Protein AF-X0UJ23-F1 (afdb_monomer)

Organism: NCBI:txid412755

Nearest PDB structures (foldseek):
  6l5m-assembly4_D  TM=4.264E-01  e=3.153E-02  Homo sapiens
  7w0c-assembly1_A  TM=5.035E-01  e=1.030E-01  Drosophila melanogaster
  8hf0-assembly1_D  TM=4.896E-01  e=1.468E-01  Drosophila melanogaster
  4a4d-assembly1_A  TM=3.902E-01  e=6.837E-01  Homo sapiens
  3fe2-assembly2_B  TM=3.784E-01  e=8.203E+00  Homo sapiens

Mean predicted aligned error: 5.1 Å

Sequence (281 aa):
TEKRQTNPAEIAAQKALDEMYKCIRARQNFRMEAGAGAGKTYSLDKALRLIIDEQGTSILRKNQKVACITYTNVAIKEIIERTDGHPAVQASTIHAFCWDLIKGFQPHLRAKVAEIDRWSERLAEAGGVGTRRIDYDLGHRSINDTHMLLHHDDVLTLAVALMEQRKFRQILSARFPILFIDEYQDTNANFANSILQHFIIPRVGPLIGLFGDSWQKIYGDGSGLIEHENLTYIGKKANFRSVKKVVEVLNRIRPDLPQEVKDPDATGYVAVFHSNEWVGQ

pLDDT: mean 93.42, std 8.94, range [39.31, 98.75]

Radius of gyration: 21.86 Å; Cα contacts (8 Å, |Δi|>4): 454; chains: 1; bounding box: 63×41×60 Å

Secondary structure (DSSP, 8-state):
-------HHHHHHHHHHHHHHHHHHTT--EEEE--TTS-HHHHHHHHHHHHHHHHHHHHHHTT--EEEEES-HHHHHHHHHHTTT-TTEEEEEHHHHHHHHHTT-HHHHHHHHTT-GGGHHHHHHTTSSTTPEEE-SSS--EE-SSEEEPPHHHHHHHHHHHHTSHHHHHHHHHH-SEEEEETGGGSBHHHHHHHIIIIITTT-SSEEEEEE-GGG--STTB------TTSEEEE--EESSS-HHHHHHHHHH-TTSPPEES-SS----------TT----

InterPro domains:
  IPR000212 UvrD-like helicase [PTHR11070] (144-253)
  IPR027417 P-loop containing nucleoside triphosphate hydrolase [G3DSA:3.40.50.300] (6-240)
  IPR027417 P-loop containing nucleoside triphosphate hydrolase [SSF52540] (24-259)

Foldseek 3Di:
DDDPPQAPQNVLQVVLLVVVLVCLVVLFAAEEAADPQLPLLVSVLSSLVSCCVPPVVVCVVLLAAAEEEEADPVSLVVSCVSNVNRVRYDYDYPLVVLCVLCQVVFVLLQVVCQVDPVCVVVQVVVVGSPSAREDEDPQDFDDDPHYTYHHSVSSQSSSLVCLVDPVSLVVCLSHHQHYEYAQQQQDQQSNLVSCCVRDQVVVDGHRYYYGHHLVPHDDPRGNRDDDDPSYHYRQSQEHEDDAPQVLVVVCVVPVPRRHGYRDPPDDDHDDDDDDPPPPDD

Solvent-accessible surface area (backbone atoms only — not comparable to full-atom values): 15407 Å² total; per-residue (Å²): 131,83,76,75,79,76,36,57,11,56,54,34,41,48,54,36,48,55,52,50,50,50,28,60,77,68,56,43,29,31,35,38,43,30,53,88,47,33,51,56,70,56,52,52,50,53,53,50,50,52,44,46,75,76,40,28,72,61,34,46,76,65,72,21,30,36,37,37,32,32,89,46,74,65,60,34,50,53,51,36,62,75,49,73,61,44,83,34,56,44,63,33,38,56,61,58,47,37,39,72,69,48,62,84,44,52,75,59,49,53,60,51,50,75,71,38,76,93,40,49,67,64,26,64,77,62,74,45,70,80,88,43,46,69,46,72,80,90,47,50,75,49,78,60,96,58,37,32,36,34,27,57,68,51,41,54,55,49,40,43,62,45,56,74,37,67,69,51,46,50,51,50,25,62,40,28,54,30,39,36,31,45,53,39,12,54,31,50,36,65,51,50,48,47,48,39,65,71,23,40,71,73,72,40,75,41,31,40,40,35,33,27,33,53,90,68,50,82,51,90,61,24,43,29,72,86,87,50,99,58,39,47,79,35,69,32,25,13,18,74,70,54,39,36,47,51,41,57,50,51,28,69,76,37,66,91,63,52,54,29,34,48,45,81,78,47,82,68,77,78,85,87,88,79,69,95,80,70,84,76,134

Structure (mmCIF, N/CA/C/O backbone):
data_AF-X0UJ23-F1
#
_entry.id   AF-X0UJ23-F1
#
loop_
_atom_site.group_PDB
_atom_site.id
_atom_site.type_symbol
_atom_site.label_atom_id
_atom_site.label_alt_id
_atom_site.label_comp_id
_atom_site.label_asym_id
_atom_site.label_entity_id
_atom_site.label_seq_id
_atom_site.pdbx_PDB_ins_code
_atom_site.Cartn_x
_atom_site.Cartn_y
_atom_site.Cartn_z
_atom_site.occupancy
_atom_site.B_iso_or_equiv
_atom_site.auth_seq_id
_atom_site.auth_comp_id
_atom_site.auth_asym_id
_atom_site.auth_atom_id
_atom_site.pdbx_PDB_model_num
ATOM 1 N N . THR A 1 1 ? -37.455 -0.303 19.389 1.00 39.31 1 THR A N 1
ATOM 2 C CA . THR A 1 1 ? -36.179 -0.420 18.657 1.00 39.31 1 THR A CA 1
ATOM 3 C C . THR A 1 1 ? -35.064 -0.196 19.651 1.00 39.31 1 THR A C 1
ATOM 5 O O . THR A 1 1 ? -34.820 0.945 20.022 1.00 39.31 1 THR A O 1
ATOM 8 N N . GLU A 1 2 ? -34.498 -1.269 20.204 1.00 40.84 2 GLU A N 1
ATOM 9 C CA . GLU A 1 2 ? -33.394 -1.171 21.166 1.00 40.84 2 GLU A CA 1
ATOM 10 C C . GLU A 1 2 ? -32.230 -0.421 20.515 1.00 40.84 2 GLU A C 1
ATOM 12 O O . GLU A 1 2 ? -31.699 -0.837 19.483 1.00 40.84 2 GLU A O 1
ATOM 17 N N . LYS A 1 3 ? -31.847 0.721 21.094 1.00 43.16 3 LYS A N 1
ATOM 18 C CA . LYS A 1 3 ? -30.563 1.344 20.782 1.00 43.16 3 LYS A CA 1
ATOM 19 C C . LYS A 1 3 ? -29.498 0.332 21.198 1.00 43.16 3 LYS A C 1
ATOM 21 O O . LYS A 1 3 ? -29.298 0.149 22.395 1.00 43.16 3 LYS A O 1
ATOM 26 N N . ARG A 1 4 ? -28.840 -0.328 20.234 1.00 53.81 4 ARG A N 1
ATOM 27 C CA . ARG A 1 4 ? -27.589 -1.062 20.483 1.00 53.81 4 ARG A CA 1
ATOM 28 C C . ARG A 1 4 ? -26.701 -0.151 21.328 1.00 53.81 4 ARG A C 1
ATOM 30 O O . ARG A 1 4 ? -26.326 0.923 20.861 1.00 53.81 4 ARG A O 1
ATOM 37 N N . GLN A 1 5 ? -26.425 -0.537 22.571 1.00 55.50 5 GLN A N 1
ATOM 38 C CA . GLN A 1 5 ? -25.379 0.106 23.352 1.00 55.50 5 GLN A CA 1
ATOM 39 C C . GLN A 1 5 ? -24.070 -0.150 22.610 1.00 55.50 5 GLN A C 1
ATOM 41 O O . GLN A 1 5 ? -23.602 -1.283 22.529 1.00 55.50 5 GLN A O 1
ATOM 46 N N . THR A 1 6 ? -23.540 0.898 21.988 1.00 74.75 6 THR A N 1
ATOM 47 C CA . THR A 1 6 ? -22.282 0.855 21.251 1.00 74.75 6 THR A CA 1
ATOM 48 C C . THR A 1 6 ? -21.169 0.513 22.236 1.00 74.75 6 THR A C 1
ATOM 50 O O . THR A 1 6 ? -20.940 1.259 23.190 1.00 74.75 6 THR A O 1
ATOM 53 N N . ASN A 1 7 ? -20.504 -0.625 22.046 1.00 90.19 7 ASN A N 1
ATOM 54 C CA . ASN A 1 7 ? -19.432 -1.046 22.952 1.00 90.19 7 ASN A CA 1
ATOM 55 C C . ASN A 1 7 ? -18.156 -0.187 22.764 1.00 90.19 7 ASN A C 1
ATOM 57 O O . ASN A 1 7 ? -18.028 0.504 21.747 1.00 90.19 7 ASN A O 1
ATOM 61 N N . PRO A 1 8 ? -17.196 -0.203 23.713 1.00 94.50 8 PRO A N 1
ATOM 62 C CA . PRO A 1 8 ? -16.006 0.653 23.650 1.00 94.50 8 PRO A CA 1
ATOM 63 C C . PRO A 1 8 ? -15.198 0.500 22.352 1.00 94.50 8 PRO A C 1
ATOM 65 O O . PRO A 1 8 ? -14.808 1.505 21.749 1.00 94.50 8 PRO A O 1
ATOM 68 N N . ALA A 1 9 ? -15.015 -0.733 21.866 1.00 95.31 9 ALA A N 1
ATOM 69 C CA . ALA A 1 9 ? -14.340 -0.989 20.593 1.00 95.31 9 ALA A CA 1
ATOM 70 C C . ALA A 1 9 ? -15.083 -0.382 19.392 1.00 95.31 9 ALA A C 1
ATOM 72 O O . ALA A 1 9 ? -14.446 0.172 18.496 1.00 95.31 9 ALA A O 1
ATOM 73 N N . GLU A 1 10 ? -16.416 -0.441 19.358 1.00 95.25 10 GLU A N 1
ATOM 74 C CA . GLU A 1 10 ? -17.220 0.187 18.302 1.00 95.25 10 GLU A CA 1
ATOM 75 C C . GLU A 1 10 ? -17.084 1.714 18.312 1.00 95.25 10 GLU A C 1
ATOM 77 O O . GLU A 1 10 ? -16.897 2.313 17.252 1.00 95.25 10 GLU A O 1
ATOM 82 N N . ILE A 1 11 ? -17.092 2.346 19.492 1.00 95.75 11 ILE A N 1
ATOM 83 C CA . ILE A 1 11 ? -16.871 3.796 19.628 1.00 95.75 11 ILE A CA 1
ATOM 84 C C . ILE A 1 11 ? -15.473 4.172 19.118 1.00 95.75 11 ILE A C 1
ATOM 86 O O . ILE A 1 11 ? -15.325 5.119 18.342 1.00 95.75 11 ILE A O 1
ATOM 90 N N . ALA A 1 12 ? -14.442 3.430 19.529 1.00 96.38 12 ALA A N 1
ATOM 91 C CA . ALA A 1 12 ? -13.068 3.655 19.087 1.00 96.38 12 ALA A CA 1
ATOM 92 C C . ALA A 1 12 ? -12.908 3.451 17.570 1.00 96.38 12 ALA A C 1
ATOM 94 O O . ALA A 1 12 ? -12.247 4.243 16.895 1.00 96.38 12 ALA A O 1
ATOM 95 N N . ALA A 1 13 ? -13.548 2.421 17.013 1.00 96.31 13 ALA A N 1
ATOM 96 C CA . ALA A 1 13 ? -13.525 2.155 15.582 1.00 96.31 13 ALA A CA 1
ATOM 97 C C . ALA A 1 13 ? -14.245 3.240 14.777 1.00 96.31 13 ALA A C 1
ATOM 99 O O . ALA A 1 13 ? -13.738 3.610 13.719 1.00 96.31 13 ALA A O 1
ATOM 100 N N . GLN A 1 14 ? -15.380 3.753 15.264 1.00 97.12 14 GLN A N 1
ATOM 101 C CA . GLN A 1 14 ? -16.122 4.819 14.592 1.00 97.12 14 GLN A CA 1
ATOM 102 C C . GLN A 1 14 ? -15.308 6.114 14.533 1.00 97.12 14 GLN A C 1
ATOM 104 O O . GLN A 1 14 ? -15.214 6.708 13.465 1.00 97.12 14 GLN A O 1
ATOM 109 N N . LYS A 1 15 ? -14.629 6.496 15.624 1.00 97.56 15 LYS A N 1
ATOM 110 C CA . LYS A 1 15 ? -13.728 7.664 15.633 1.00 97.56 15 LYS A CA 1
ATOM 111 C C . LYS A 1 15 ? -12.647 7.563 14.550 1.00 97.56 15 LYS A C 1
ATOM 113 O O . LYS A 1 15 ? -12.466 8.498 13.776 1.00 97.56 15 LYS A O 1
ATOM 118 N N . ALA A 1 16 ? -11.990 6.405 14.445 1.00 97.88 16 ALA A N 1
ATOM 119 C CA . ALA A 1 16 ? -10.973 6.169 13.419 1.00 97.88 16 ALA A CA 1
ATOM 120 C C . ALA A 1 16 ? -11.551 6.190 11.988 1.00 97.88 16 ALA A C 1
ATOM 122 O O . ALA A 1 16 ? -10.888 6.655 11.062 1.00 97.88 16 ALA A O 1
ATOM 123 N N . LEU A 1 17 ? -12.782 5.699 11.787 1.00 98.25 17 LEU A N 1
ATOM 124 C CA . LEU A 1 17 ? -13.466 5.792 10.491 1.00 98.25 17 LEU A CA 1
ATOM 125 C C . LEU A 1 17 ? -13.803 7.239 10.130 1.00 98.25 17 LEU A C 1
ATOM 127 O O . LEU A 1 17 ? -13.574 7.641 8.994 1.00 98.25 17 LEU A O 1
ATOM 131 N N . ASP A 1 18 ? -14.301 8.026 11.081 1.00 98.50 18 ASP A N 1
ATOM 132 C CA . ASP A 1 18 ? -14.652 9.427 10.849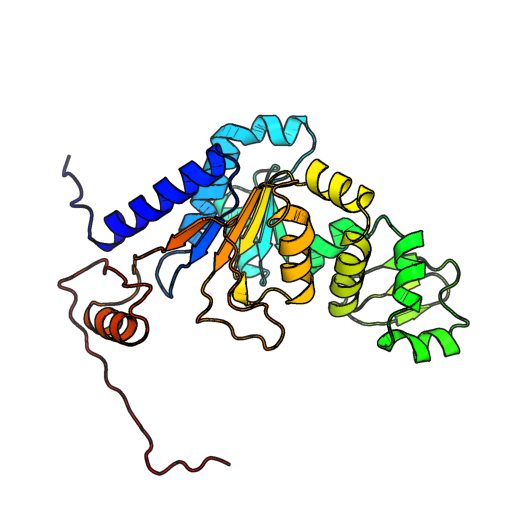 1.00 98.50 18 ASP A CA 1
ATOM 133 C C . ASP A 1 18 ? -13.418 10.257 10.466 1.00 98.50 18 ASP A C 1
ATOM 135 O O . ASP A 1 18 ? -13.484 11.084 9.555 1.00 98.50 18 ASP A O 1
ATOM 139 N N . GLU A 1 19 ? -12.277 10.020 11.119 1.00 98.56 19 GLU A N 1
ATOM 140 C CA . GLU A 1 19 ? -10.987 10.618 10.749 1.00 98.56 19 GLU A CA 1
ATOM 141 C C . GLU A 1 19 ? -10.554 10.207 9.338 1.00 98.56 19 GLU A C 1
ATOM 143 O O . GLU A 1 19 ? -10.229 11.062 8.514 1.00 98.56 19 GLU A O 1
ATOM 148 N N . MET A 1 20 ? -10.641 8.916 9.013 1.00 98.69 20 MET A N 1
ATOM 149 C CA . MET A 1 20 ? -10.303 8.403 7.684 1.00 98.69 20 MET A CA 1
ATOM 150 C C . MET A 1 20 ? -11.187 9.015 6.592 1.00 98.69 20 MET A C 1
ATOM 152 O O . MET A 1 20 ? -10.686 9.434 5.549 1.00 98.69 20 MET A O 1
ATOM 156 N N . TYR A 1 21 ? -12.496 9.123 6.823 1.00 98.75 21 TYR A N 1
ATOM 157 C CA . TYR A 1 21 ? -13.422 9.745 5.878 1.00 98.75 21 TYR A CA 1
ATOM 158 C C . TYR A 1 21 ? -13.114 11.228 5.662 1.00 98.75 21 TYR A C 1
ATOM 160 O O . TYR A 1 21 ? -13.189 11.706 4.528 1.00 98.75 21 TYR A O 1
ATOM 168 N N . LYS A 1 22 ? -12.732 11.956 6.721 1.00 98.62 22 LYS A N 1
ATOM 169 C CA . LYS A 1 22 ? -12.264 13.345 6.598 1.00 98.62 22 LYS A CA 1
ATOM 170 C C . LYS A 1 22 ? -11.028 13.422 5.707 1.00 98.62 22 LYS A C 1
ATOM 172 O O . LYS A 1 22 ? -11.033 14.218 4.772 1.00 98.62 22 LYS A O 1
ATOM 177 N N . CYS A 1 23 ? -10.027 12.568 5.930 1.00 98.56 23 CYS A N 1
ATOM 178 C CA . CYS A 1 23 ? -8.826 12.525 5.094 1.00 98.56 23 CYS A CA 1
ATOM 179 C C . CYS A 1 23 ? -9.159 12.225 3.625 1.00 98.56 23 CYS A C 1
ATOM 181 O O . CYS A 1 23 ? -8.694 12.938 2.737 1.00 98.56 23 CYS A O 1
ATOM 183 N N . ILE A 1 24 ? -10.018 11.233 3.355 1.00 98.56 24 ILE A N 1
ATOM 184 C CA . ILE A 1 24 ? -10.421 10.866 1.988 1.00 98.56 24 ILE A CA 1
ATOM 185 C C . ILE A 1 24 ? -11.101 12.041 1.276 1.00 98.56 24 ILE A C 1
ATOM 187 O O . ILE A 1 24 ? -10.696 12.408 0.170 1.00 98.56 24 ILE A O 1
ATOM 191 N N . ARG A 1 25 ? -12.100 12.667 1.909 1.00 98.38 25 ARG A N 1
ATOM 192 C CA . ARG A 1 25 ? -12.842 13.797 1.323 1.00 98.38 25 ARG A CA 1
ATOM 193 C C . ARG A 1 25 ? -11.971 15.043 1.152 1.00 98.38 25 ARG A C 1
ATOM 195 O O . ARG A 1 25 ? -12.113 15.750 0.160 1.00 98.38 25 ARG A O 1
ATOM 202 N N . ALA A 1 26 ? -11.037 15.280 2.073 1.00 97.81 26 ALA A N 1
ATOM 203 C CA . ALA A 1 26 ? -10.070 16.375 1.998 1.00 97.81 26 ALA A CA 1
ATOM 204 C C . ALA A 1 26 ? -8.860 16.075 1.091 1.00 97.81 26 ALA A C 1
ATOM 206 O O . ALA A 1 26 ? -7.996 16.935 0.930 1.00 97.81 26 ALA A O 1
ATOM 207 N N . ARG A 1 27 ? -8.776 14.869 0.506 1.00 97.50 27 ARG A N 1
ATOM 208 C CA . ARG A 1 27 ? -7.617 14.374 -0.260 1.00 97.50 27 ARG A CA 1
ATOM 209 C C . ARG A 1 27 ? -6.286 14.471 0.503 1.00 97.50 27 ARG A C 1
ATOM 211 O O . ARG A 1 27 ? -5.247 14.759 -0.086 1.00 97.50 27 ARG A O 1
ATOM 218 N N . GLN A 1 28 ? -6.315 14.216 1.806 1.00 98.19 28 GLN A N 1
ATOM 219 C CA . GLN A 1 28 ? -5.130 14.183 2.661 1.00 98.19 28 GLN A CA 1
ATOM 220 C C . GLN A 1 28 ? -4.609 12.756 2.797 1.00 98.19 28 GLN A C 1
ATOM 222 O O . GLN A 1 28 ? -5.369 11.846 3.126 1.00 98.19 28 GLN A O 1
ATOM 227 N N . ASN A 1 29 ? -3.309 12.571 2.564 1.00 98.69 29 ASN A N 1
ATOM 228 C CA . ASN A 1 29 ? -2.660 11.278 2.755 1.00 98.69 29 ASN A CA 1
ATOM 229 C C . ASN A 1 29 ? -2.733 10.866 4.225 1.00 98.69 29 ASN A C 1
ATOM 231 O O . ASN A 1 29 ? -2.549 11.702 5.111 1.00 98.69 29 ASN A O 1
ATOM 235 N N . PHE A 1 30 ? -2.958 9.583 4.488 1.00 98.75 30 PHE A N 1
ATOM 236 C CA . PHE A 1 30 ? -3.094 9.081 5.852 1.00 98.75 30 PHE A CA 1
ATOM 237 C C . PHE A 1 30 ? -2.427 7.721 6.051 1.00 98.75 30 PHE A C 1
ATOM 239 O O . PHE A 1 30 ? -2.295 6.926 5.120 1.00 98.75 30 PHE A O 1
ATOM 246 N N . ARG A 1 31 ? -2.047 7.448 7.300 1.00 98.31 31 ARG A N 1
ATOM 247 C CA . ARG A 1 31 ? -1.639 6.134 7.791 1.00 98.31 31 ARG A CA 1
ATOM 248 C C . ARG A 1 31 ? -2.589 5.695 8.892 1.00 98.31 31 ARG A C 1
ATOM 250 O O . ARG A 1 31 ? -2.605 6.286 9.969 1.00 98.31 31 ARG A O 1
ATOM 257 N N . MET A 1 32 ? -3.348 4.640 8.630 1.00 98.25 32 MET A N 1
ATOM 258 C CA . MET A 1 32 ? -4.150 3.957 9.629 1.00 98.25 32 MET A CA 1
ATOM 259 C C . MET A 1 32 ? -3.327 2.862 10.305 1.00 98.25 32 MET A C 1
ATOM 261 O O . MET A 1 32 ? -3.090 1.800 9.728 1.00 98.25 32 MET A O 1
ATOM 265 N N . GLU A 1 33 ? -2.943 3.126 11.548 1.00 97.06 33 GLU A N 1
ATOM 266 C CA . GLU A 1 33 ? -2.259 2.175 12.416 1.00 97.06 33 GLU A CA 1
ATOM 267 C C . GLU A 1 33 ? -3.299 1.345 13.169 1.00 97.06 33 GLU A C 1
ATOM 269 O O . GLU A 1 33 ? -4.083 1.876 13.961 1.00 97.06 33 GLU A O 1
ATOM 274 N N . ALA A 1 34 ? -3.343 0.044 12.907 1.00 94.81 34 ALA A N 1
ATOM 275 C CA . ALA A 1 34 ? -4.379 -0.838 13.421 1.00 94.81 34 ALA A CA 1
ATOM 276 C C . ALA A 1 34 ? -3.772 -2.144 13.933 1.00 94.81 34 ALA A C 1
ATOM 278 O O . ALA A 1 34 ? -3.464 -3.040 13.150 1.00 94.81 34 ALA A O 1
ATOM 279 N N . GLY A 1 35 ? -3.670 -2.264 15.260 1.00 92.12 35 GLY A N 1
ATOM 280 C CA . GLY A 1 35 ? -3.165 -3.471 15.912 1.00 92.12 35 GLY A CA 1
ATOM 281 C C . GLY A 1 35 ? -3.970 -4.737 15.595 1.00 92.12 35 GLY A C 1
ATOM 282 O O . GLY A 1 35 ? -5.081 -4.696 15.050 1.00 92.12 35 GLY A O 1
ATOM 283 N N . ALA A 1 36 ? -3.431 -5.895 15.977 1.00 88.31 36 ALA A N 1
ATOM 284 C CA . ALA A 1 36 ? -4.089 -7.184 15.772 1.00 88.31 36 ALA A CA 1
ATOM 285 C C . ALA A 1 36 ? -5.531 -7.183 16.315 1.00 88.31 36 ALA A C 1
ATOM 287 O O . ALA A 1 36 ? -5.803 -6.729 17.425 1.00 88.31 36 ALA A O 1
ATOM 288 N N . GLY A 1 37 ? -6.474 -7.692 15.515 1.00 88.75 37 GLY A N 1
ATOM 289 C CA . GLY A 1 37 ? -7.890 -7.757 15.898 1.00 88.75 37 GLY A CA 1
ATOM 290 C C . GLY A 1 37 ? -8.654 -6.427 15.834 1.00 88.75 37 GLY A C 1
ATOM 291 O O . GLY A 1 37 ? -9.846 -6.415 16.141 1.00 88.75 37 GLY A O 1
ATOM 292 N N . ALA A 1 38 ? -8.032 -5.328 15.389 1.00 92.75 38 ALA A N 1
ATOM 293 C CA . ALA A 1 38 ? -8.695 -4.026 15.299 1.00 92.75 38 ALA A CA 1
ATOM 294 C C . ALA A 1 38 ? -9.704 -3.906 14.148 1.00 92.75 38 ALA A C 1
ATOM 296 O O . ALA A 1 38 ? -10.544 -3.011 14.158 1.00 92.75 38 ALA A O 1
ATOM 297 N N . GLY A 1 39 ? -9.652 -4.797 13.153 1.00 92.12 39 GLY A N 1
ATOM 298 C CA . GLY A 1 39 ? -10.529 -4.742 11.978 1.00 92.12 39 GLY A CA 1
ATOM 299 C C . GLY A 1 39 ? -10.020 -3.791 10.890 1.00 92.12 39 GLY A C 1
ATOM 300 O O . GLY A 1 39 ? -10.783 -2.980 10.371 1.00 92.12 39 GLY A O 1
ATOM 301 N N . LYS A 1 40 ? -8.731 -3.886 10.541 1.00 93.00 40 LYS A N 1
ATOM 302 C CA . LYS A 1 40 ? -8.100 -3.132 9.441 1.00 93.00 40 LYS A CA 1
ATOM 303 C C . LYS A 1 40 ? -8.806 -3.353 8.098 1.00 93.00 40 LYS A C 1
ATOM 305 O O . LYS A 1 40 ? -9.228 -2.386 7.473 1.00 93.00 40 LYS A O 1
ATOM 310 N N . THR A 1 41 ? -9.051 -4.610 7.723 1.00 89.94 41 THR A N 1
ATOM 311 C CA . THR A 1 41 ? -9.773 -4.977 6.490 1.00 89.94 41 THR A CA 1
ATOM 312 C C . THR A 1 41 ? -11.178 -4.371 6.438 1.00 89.94 41 THR A C 1
ATOM 314 O O . THR A 1 41 ? -11.653 -3.986 5.376 1.00 89.94 41 THR A O 1
ATOM 317 N N . TYR A 1 42 ? -11.844 -4.231 7.591 1.00 93.62 42 TYR A N 1
ATOM 318 C CA . TYR A 1 42 ? -13.136 -3.546 7.674 1.00 93.62 42 TYR A CA 1
ATOM 319 C C . TYR A 1 42 ? -13.005 -2.041 7.407 1.00 93.62 42 TYR A C 1
ATOM 321 O O . TYR A 1 42 ? -13.825 -1.483 6.687 1.00 93.62 42 TYR A O 1
ATOM 329 N N . SER A 1 43 ? -11.968 -1.374 7.927 1.00 96.75 43 SER A N 1
ATOM 330 C CA . SER A 1 43 ? -11.710 0.030 7.576 1.00 96.75 43 SER A CA 1
ATOM 331 C C . SER A 1 43 ? -11.440 0.217 6.083 1.00 96.75 43 SER A C 1
ATOM 333 O O . SER A 1 43 ? -11.974 1.148 5.490 1.00 96.75 43 SER A O 1
ATOM 335 N N . LEU A 1 44 ? -10.637 -0.663 5.478 1.00 96.94 44 LEU A N 1
ATOM 336 C CA . LEU A 1 44 ? -10.323 -0.602 4.051 1.00 96.94 44 LEU A CA 1
ATOM 337 C C . LEU A 1 44 ? -11.582 -0.779 3.186 1.00 96.94 44 LEU A C 1
ATOM 339 O O . LEU A 1 44 ? -11.813 0.019 2.281 1.00 96.94 44 LEU A O 1
ATOM 343 N N . ASP A 1 45 ? -12.441 -1.750 3.515 1.00 95.94 45 ASP A N 1
ATOM 344 C CA . ASP A 1 45 ? -13.765 -1.913 2.891 1.00 95.94 45 ASP A CA 1
ATOM 345 C C . ASP A 1 45 ? -14.597 -0.628 2.988 1.00 95.94 45 ASP A C 1
ATOM 347 O O . ASP A 1 45 ? -15.101 -0.127 1.984 1.00 95.94 45 ASP A O 1
ATOM 351 N N . LYS A 1 46 ? -14.682 -0.033 4.182 1.00 98.00 46 LYS A N 1
ATOM 352 C CA . LYS A 1 46 ? -15.415 1.220 4.385 1.00 98.00 46 LYS A CA 1
ATOM 353 C C . LYS A 1 46 ? -14.849 2.388 3.584 1.00 98.00 46 LYS A C 1
ATOM 355 O O . LYS A 1 46 ? -15.627 3.175 3.050 1.00 98.00 46 LYS A O 1
ATOM 360 N N . ALA A 1 47 ? -13.528 2.489 3.458 1.00 98.44 47 ALA A N 1
ATOM 361 C CA . ALA A 1 47 ? -12.888 3.487 2.608 1.00 98.44 47 ALA A CA 1
ATOM 362 C C . ALA A 1 47 ? -13.251 3.292 1.128 1.00 98.44 47 ALA A C 1
ATOM 364 O O . ALA A 1 47 ? -13.613 4.253 0.451 1.00 98.44 47 ALA A O 1
ATOM 365 N N . LEU A 1 48 ? -13.187 2.053 0.632 1.00 98.19 48 LEU A N 1
ATOM 366 C CA . LEU A 1 48 ? -13.517 1.727 -0.756 1.00 98.19 48 LEU A CA 1
ATOM 367 C C . LEU A 1 48 ? -14.992 1.989 -1.063 1.00 98.19 48 LEU A C 1
ATOM 369 O O . LEU A 1 48 ? -15.286 2.626 -2.070 1.00 98.19 48 LEU A O 1
ATOM 373 N N . ARG A 1 49 ? -15.910 1.575 -0.181 1.00 97.88 49 ARG A N 1
ATOM 374 C CA . ARG A 1 49 ? -17.350 1.838 -0.332 1.00 97.88 49 ARG A CA 1
ATOM 375 C C . ARG A 1 49 ? -17.657 3.330 -0.362 1.00 97.88 49 ARG A C 1
ATOM 377 O O . ARG A 1 49 ? -18.336 3.775 -1.277 1.00 97.88 49 ARG A O 1
ATOM 384 N N . LEU A 1 50 ? -17.064 4.113 0.544 1.00 98.38 50 LEU A N 1
ATOM 385 C CA . LEU A 1 50 ? -17.192 5.572 0.516 1.00 98.38 50 LEU A CA 1
ATOM 386 C C . LEU A 1 50 ? -16.770 6.150 -0.845 1.00 98.38 50 LEU A C 1
ATOM 388 O O . LEU A 1 50 ? -17.468 6.988 -1.409 1.00 98.38 50 LEU A O 1
ATOM 392 N N . ILE A 1 51 ? -15.633 5.703 -1.387 1.00 98.12 51 ILE A N 1
ATOM 393 C CA . ILE A 1 51 ? -15.134 6.190 -2.678 1.00 98.12 51 ILE A CA 1
ATOM 394 C C . ILE A 1 51 ? -16.041 5.755 -3.831 1.00 98.12 51 ILE A C 1
ATOM 396 O O . ILE A 1 51 ? -16.281 6.549 -4.739 1.00 98.12 51 ILE A O 1
ATOM 400 N N . ILE A 1 52 ? -16.530 4.515 -3.822 1.00 97.69 52 ILE A N 1
ATOM 401 C CA . ILE A 1 52 ? -17.467 4.013 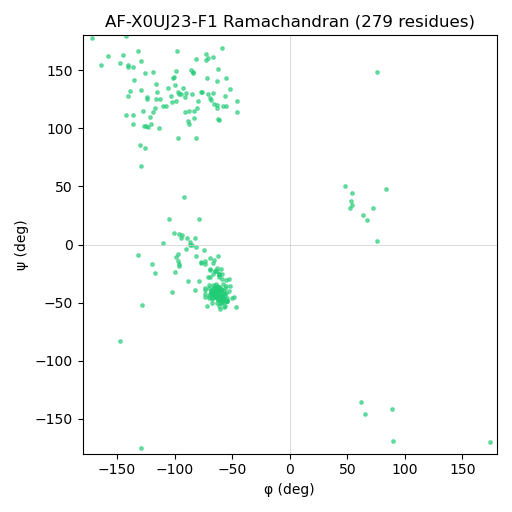-4.832 1.00 97.69 52 ILE A CA 1
ATOM 402 C C . ILE A 1 52 ? -18.733 4.874 -4.833 1.00 97.69 52 ILE A C 1
ATOM 404 O O . ILE A 1 52 ? -19.103 5.396 -5.886 1.00 97.69 52 ILE A O 1
ATOM 408 N N . ASP A 1 53 ? -19.321 5.090 -3.658 1.00 97.69 53 ASP A N 1
ATOM 409 C CA . ASP A 1 53 ? -20.579 5.816 -3.496 1.00 97.69 53 ASP A CA 1
ATOM 410 C C . ASP A 1 53 ? -20.439 7.299 -3.879 1.00 97.69 53 ASP A C 1
ATOM 412 O O . ASP A 1 53 ? -21.278 7.847 -4.593 1.00 97.69 53 ASP A O 1
ATOM 416 N N . GLU A 1 54 ? -19.359 7.961 -3.450 1.00 97.88 54 GLU A N 1
ATOM 417 C CA . GLU A 1 54 ? -19.185 9.406 -3.655 1.00 97.88 54 GLU A CA 1
ATOM 418 C C . GLU A 1 54 ? -18.500 9.764 -4.986 1.00 97.88 54 GLU A C 1
ATOM 420 O O . GLU A 1 54 ? -18.743 10.834 -5.548 1.00 97.88 54 GLU A O 1
ATOM 425 N N . GLN A 1 55 ? -17.604 8.912 -5.494 1.00 96.62 55 GLN A N 1
ATOM 426 C CA . GLN A 1 55 ? -16.689 9.248 -6.595 1.00 96.62 55 GLN A CA 1
ATOM 427 C C . GLN A 1 55 ? -16.651 8.198 -7.718 1.00 96.62 55 GLN A C 1
ATOM 429 O O . GLN A 1 55 ? -16.090 8.484 -8.781 1.00 96.62 55 GLN A O 1
ATOM 434 N N . GLY A 1 56 ? -17.268 7.023 -7.547 1.00 96.19 56 GLY A N 1
ATOM 435 C CA . GLY A 1 56 ? -17.157 5.885 -8.467 1.00 96.19 56 GLY A CA 1
ATOM 436 C C . GLY A 1 56 ? -17.517 6.226 -9.914 1.00 96.19 56 GLY A C 1
ATOM 437 O O . GLY A 1 56 ? -16.727 5.982 -10.826 1.00 96.19 56 GLY A O 1
ATOM 438 N N . THR A 1 57 ? -18.654 6.893 -10.136 1.00 97.06 57 THR A N 1
ATOM 439 C CA . THR A 1 57 ? -19.087 7.322 -11.481 1.00 97.06 57 THR A CA 1
ATOM 440 C C . THR A 1 57 ? -18.081 8.270 -12.147 1.00 97.06 57 THR A C 1
ATOM 442 O O . THR A 1 57 ? -17.817 8.165 -13.345 1.00 97.06 57 THR A O 1
ATOM 445 N N . SER A 1 58 ? -17.500 9.200 -11.383 1.00 97.44 58 SER A N 1
ATOM 446 C CA . SER A 1 58 ? -16.511 10.166 -11.886 1.00 97.44 58 SER A CA 1
ATOM 447 C C . SER A 1 58 ? -15.195 9.480 -12.258 1.00 97.44 58 SER A C 1
ATOM 449 O O . SER A 1 58 ? -14.636 9.752 -13.322 1.00 97.44 58 SER A O 1
ATOM 451 N N . ILE A 1 59 ? -14.744 8.547 -11.414 1.00 97.69 59 ILE A N 1
ATOM 452 C CA . ILE A 1 59 ? -13.548 7.726 -11.636 1.00 97.69 59 ILE A CA 1
ATOM 453 C C . ILE A 1 59 ? -13.690 6.932 -12.941 1.00 97.69 59 ILE A C 1
ATOM 455 O O . ILE A 1 59 ? -12.818 7.010 -13.807 1.00 97.69 59 ILE A O 1
ATOM 459 N N . LEU A 1 60 ? -14.826 6.258 -13.140 1.00 97.50 60 LEU A N 1
ATOM 460 C CA . LEU A 1 60 ? -15.081 5.471 -14.350 1.00 97.50 60 LEU A CA 1
ATOM 461 C C . LEU A 1 60 ? -15.137 6.330 -15.616 1.00 97.50 60 LEU A C 1
ATOM 463 O O . LEU A 1 60 ? -14.501 5.991 -16.609 1.00 97.50 60 LEU A O 1
ATOM 467 N N . ARG A 1 61 ? -15.832 7.476 -15.583 1.00 97.62 61 ARG A N 1
ATOM 468 C CA . ARG A 1 61 ? -15.916 8.395 -16.736 1.00 97.62 61 ARG A CA 1
ATOM 469 C C . ARG A 1 61 ? -14.552 8.910 -17.195 1.00 97.62 61 ARG A C 1
ATOM 471 O O . ARG A 1 61 ? -14.379 9.211 -18.371 1.00 97.62 61 ARG A O 1
ATOM 478 N N . LYS A 1 62 ? -13.591 9.020 -16.277 1.00 97.62 62 LYS A N 1
ATOM 479 C CA . LYS A 1 62 ? -12.217 9.450 -16.565 1.00 97.62 62 LYS A CA 1
ATOM 480 C C . LYS A 1 62 ? -11.284 8.287 -16.920 1.00 97.62 62 LYS A C 1
ATOM 482 O O . LYS A 1 62 ? -10.088 8.517 -17.070 1.00 97.62 62 LYS A O 1
ATOM 487 N N . ASN A 1 63 ? -11.802 7.060 -17.048 1.00 97.19 63 ASN A N 1
ATOM 488 C CA . ASN A 1 63 ? -11.017 5.831 -17.213 1.00 97.19 63 ASN A CA 1
ATOM 489 C C . ASN A 1 63 ? -9.960 5.638 -16.106 1.00 97.19 63 ASN A C 1
ATOM 491 O O . ASN A 1 63 ? -8.867 5.124 -16.348 1.00 97.19 63 ASN A O 1
ATOM 495 N N . GLN A 1 64 ? -10.281 6.078 -14.888 1.00 98.19 64 GLN A N 1
ATOM 496 C CA . GLN A 1 64 ? -9.424 5.974 -13.710 1.00 98.19 64 GLN A CA 1
ATOM 497 C C . GLN A 1 64 ? -9.814 4.771 -12.855 1.00 98.19 64 GLN A C 1
ATOM 499 O O . GLN A 1 64 ? -10.901 4.211 -13.012 1.00 98.19 64 GLN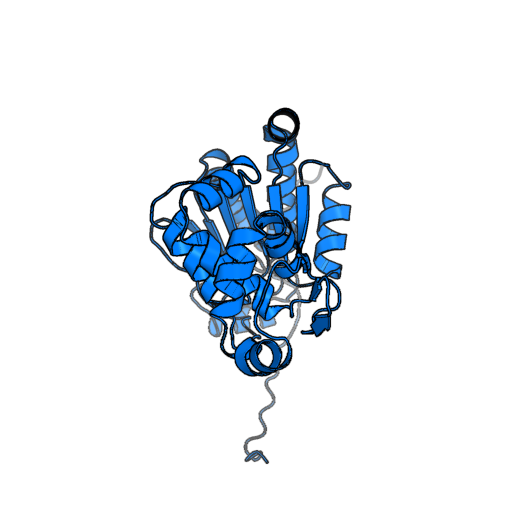 A O 1
ATOM 504 N N . LYS A 1 65 ? -8.942 4.397 -11.915 1.00 98.25 65 LYS A N 1
ATOM 505 C CA . LYS A 1 65 ? -9.227 3.374 -10.901 1.00 98.25 65 LYS A CA 1
ATOM 506 C C . LYS A 1 65 ? -8.656 3.746 -9.534 1.00 98.25 65 LYS A C 1
ATOM 508 O O . LYS A 1 65 ? -7.646 4.433 -9.441 1.00 98.25 65 LYS A O 1
ATOM 513 N N . VAL A 1 66 ? -9.271 3.257 -8.467 1.00 98.38 66 VAL A N 1
ATOM 514 C CA . VAL A 1 66 ? -8.675 3.181 -7.131 1.00 98.38 66 VAL A CA 1
ATOM 515 C C . VAL A 1 66 ? -7.789 1.947 -7.104 1.00 98.38 66 VAL A C 1
ATOM 517 O O . VAL A 1 66 ? -8.286 0.835 -7.287 1.00 98.38 66 VAL A O 1
ATOM 520 N N . ALA A 1 67 ? -6.489 2.123 -6.899 1.00 98.38 67 ALA A N 1
ATOM 521 C CA . ALA A 1 67 ? -5.591 0.993 -6.713 1.00 98.38 67 ALA A CA 1
ATOM 522 C C . ALA A 1 67 ? -5.595 0.567 -5.244 1.00 98.38 67 ALA A C 1
ATOM 524 O O . ALA A 1 67 ? -5.400 1.398 -4.362 1.00 98.38 67 ALA A O 1
ATOM 525 N N . CYS A 1 68 ? -5.799 -0.723 -4.996 1.00 97.94 68 CYS A N 1
ATOM 526 C CA . CYS A 1 68 ? -5.710 -1.338 -3.681 1.00 97.94 68 CYS A CA 1
ATOM 527 C C . CYS A 1 68 ? -4.637 -2.432 -3.720 1.00 97.94 68 CYS A C 1
ATOM 529 O O . CYS A 1 68 ? -4.836 -3.501 -4.300 1.00 97.94 68 CYS A O 1
ATOM 531 N N . ILE A 1 69 ? -3.474 -2.138 -3.148 1.00 97.31 69 ILE A N 1
ATOM 532 C CA . ILE A 1 69 ? -2.312 -3.023 -3.130 1.00 97.31 69 ILE A CA 1
ATOM 533 C C . ILE A 1 69 ? -2.341 -3.869 -1.859 1.00 97.31 69 ILE A C 1
ATOM 535 O O . ILE A 1 69 ? -2.559 -3.341 -0.774 1.00 97.31 69 ILE A O 1
ATOM 539 N N . THR A 1 70 ? -2.092 -5.169 -1.993 1.00 94.44 70 THR A N 1
ATOM 540 C CA . THR A 1 70 ? -1.962 -6.114 -0.871 1.00 94.44 70 THR A CA 1
ATOM 541 C C . THR A 1 70 ? -0.853 -7.146 -1.149 1.00 94.44 70 THR A C 1
ATOM 543 O O . THR A 1 70 ? -0.212 -7.105 -2.201 1.00 94.44 70 THR A O 1
ATOM 546 N N . TYR A 1 71 ? -0.601 -8.074 -0.223 1.00 87.81 71 TYR A N 1
ATOM 547 C CA . TYR A 1 71 ? 0.462 -9.088 -0.324 1.00 87.81 71 TYR A CA 1
ATOM 548 C C . TYR A 1 71 ? -0.031 -10.453 -0.781 1.00 87.81 71 TYR A C 1
ATOM 550 O O . TYR A 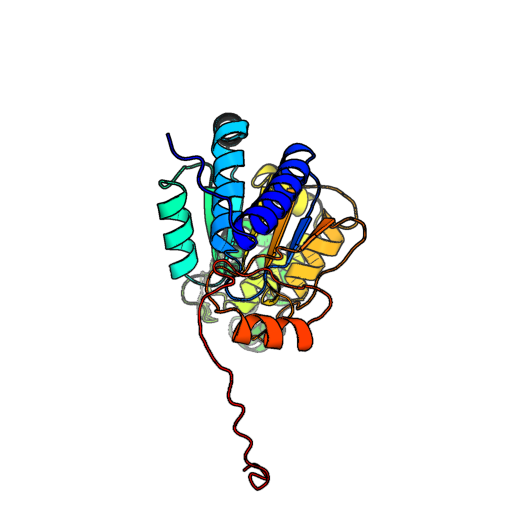1 71 ? 0.748 -11.235 -1.323 1.00 87.81 71 TYR A O 1
ATOM 558 N N . THR A 1 72 ? -1.313 -10.762 -0.584 1.00 90.50 72 THR A N 1
ATOM 559 C CA . THR A 1 72 ? -1.826 -12.118 -0.798 1.00 90.50 72 THR A CA 1
ATOM 560 C C . THR A 1 72 ? -3.003 -12.141 -1.758 1.00 90.50 72 THR A C 1
ATOM 562 O O . THR A 1 72 ? -3.844 -11.243 -1.780 1.00 90.50 72 THR A O 1
ATOM 565 N N . ASN A 1 73 ? -3.114 -13.231 -2.517 1.00 93.00 73 ASN A N 1
ATOM 566 C CA . ASN A 1 73 ? -4.272 -13.469 -3.376 1.00 93.00 73 ASN A CA 1
ATOM 567 C C . ASN A 1 73 ? -5.574 -13.648 -2.579 1.00 93.00 73 ASN A C 1
ATOM 569 O O . ASN A 1 73 ? -6.650 -13.416 -3.122 1.00 93.00 73 ASN A O 1
ATOM 573 N N . VAL A 1 74 ? -5.489 -14.039 -1.303 1.00 94.81 74 VAL A N 1
ATOM 574 C CA . VAL A 1 74 ? -6.653 -14.136 -0.409 1.00 94.81 74 VAL A CA 1
ATOM 575 C C . VAL A 1 74 ? -7.210 -12.743 -0.125 1.00 94.81 74 VAL A C 1
ATOM 577 O O . VAL A 1 74 ? -8.385 -12.505 -0.379 1.00 94.81 74 VAL A O 1
ATOM 580 N N . ALA A 1 75 ? -6.359 -11.796 0.276 1.00 92.56 75 ALA A N 1
ATOM 581 C CA . ALA A 1 75 ? -6.781 -10.418 0.515 1.00 92.56 75 ALA A CA 1
ATOM 582 C C . ALA A 1 75 ? -7.342 -9.747 -0.753 1.00 92.56 75 ALA A C 1
ATOM 584 O O . ALA A 1 75 ? -8.329 -9.018 -0.675 1.00 92.56 75 ALA A O 1
ATOM 585 N N . ILE A 1 76 ? -6.781 -10.039 -1.936 1.00 95.62 76 ILE A N 1
ATOM 586 C CA . ILE A 1 76 ? -7.338 -9.565 -3.218 1.00 95.62 76 ILE A CA 1
ATOM 587 C C . ILE A 1 76 ? -8.777 -10.057 -3.398 1.00 95.62 76 ILE A C 1
ATOM 589 O O . ILE A 1 76 ? -9.657 -9.254 -3.705 1.00 95.62 76 ILE A O 1
ATOM 593 N N . LYS A 1 77 ? -9.022 -11.361 -3.204 1.00 95.81 77 LYS A N 1
ATOM 594 C CA . LYS A 1 77 ? -10.364 -11.950 -3.328 1.00 95.81 77 LYS A CA 1
ATOM 595 C C . LYS A 1 77 ? -11.336 -11.323 -2.336 1.00 95.81 77 LYS A C 1
ATOM 597 O O . LYS A 1 77 ? -12.408 -10.899 -2.749 1.00 95.81 77 LYS A O 1
ATOM 602 N N . GLU A 1 78 ? -10.926 -11.165 -1.079 1.00 94.44 78 GLU A N 1
ATOM 603 C CA . GLU A 1 78 ? -11.751 -10.512 -0.061 1.00 94.44 78 GLU A CA 1
ATOM 604 C C . GLU A 1 78 ? -12.123 -9.073 -0.446 1.00 94.44 78 GLU A C 1
ATOM 606 O O . GLU A 1 78 ? -13.268 -8.669 -0.261 1.00 94.44 78 GLU A O 1
ATOM 611 N N . ILE A 1 79 ? -11.187 -8.289 -0.994 1.00 95.00 79 ILE A N 1
ATOM 612 C CA . ILE A 1 79 ? -11.467 -6.917 -1.447 1.00 95.00 79 ILE A CA 1
ATOM 613 C C . ILE A 1 79 ? -12.459 -6.920 -2.615 1.00 95.00 79 ILE A C 1
ATOM 615 O O . ILE A 1 79 ? -13.392 -6.116 -2.625 1.00 95.00 79 ILE A O 1
ATOM 619 N N . ILE A 1 80 ? -12.279 -7.811 -3.593 1.00 95.44 80 ILE A N 1
ATOM 620 C CA . ILE A 1 80 ? -13.174 -7.924 -4.754 1.00 95.44 80 ILE A CA 1
ATOM 621 C C . ILE A 1 80 ? -14.585 -8.309 -4.306 1.00 95.44 80 ILE A C 1
ATOM 623 O O . ILE A 1 80 ? -15.541 -7.647 -4.699 1.00 95.44 80 ILE A O 1
ATOM 627 N N . GLU A 1 81 ? -14.717 -9.320 -3.448 1.00 95.31 81 GLU A N 1
ATOM 628 C CA . GLU A 1 81 ? -16.005 -9.754 -2.896 1.00 95.31 81 GLU A CA 1
ATOM 629 C C . GLU A 1 81 ? -16.688 -8.622 -2.122 1.00 95.31 81 GLU A C 1
ATOM 631 O O . GLU A 1 81 ? -17.853 -8.317 -2.354 1.00 95.31 81 GLU A O 1
ATOM 636 N N . ARG A 1 82 ? -15.952 -7.929 -1.248 1.00 92.62 82 ARG A N 1
ATOM 637 C CA . ARG A 1 82 ? -16.494 -6.828 -0.437 1.00 92.62 82 ARG A CA 1
ATOM 638 C C . ARG A 1 82 ? -16.857 -5.587 -1.238 1.00 92.62 82 ARG A C 1
ATOM 640 O O . ARG A 1 82 ? -17.635 -4.778 -0.749 1.00 92.62 82 ARG A O 1
ATOM 647 N N . THR A 1 83 ? -16.298 -5.412 -2.428 1.00 94.56 83 THR A N 1
ATOM 648 C CA . THR A 1 83 ? -16.628 -4.296 -3.324 1.00 94.56 83 THR A CA 1
ATOM 649 C C . THR A 1 83 ? -17.589 -4.708 -4.431 1.00 94.56 83 THR A C 1
ATOM 651 O O . THR A 1 83 ? -17.784 -3.935 -5.366 1.00 94.56 83 THR A O 1
ATOM 654 N N . ASP A 1 84 ? -18.169 -5.910 -4.353 1.00 94.38 84 ASP A N 1
ATOM 655 C CA . ASP A 1 84 ? -19.065 -6.469 -5.369 1.00 94.38 84 ASP A CA 1
ATOM 656 C C . ASP A 1 84 ? -18.441 -6.435 -6.784 1.00 94.38 84 ASP A C 1
ATOM 658 O O . ASP A 1 84 ? -19.121 -6.252 -7.793 1.00 94.38 84 ASP A O 1
ATOM 662 N N . GLY A 1 85 ? -17.109 -6.553 -6.865 1.00 94.75 85 GLY A N 1
ATOM 663 C CA . GLY A 1 85 ? -16.351 -6.472 -8.115 1.00 94.75 85 GLY A CA 1
ATOM 664 C C . GLY A 1 85 ? -16.434 -5.118 -8.827 1.00 94.75 85 GLY A C 1
ATOM 665 O O . GLY A 1 85 ? -16.271 -5.064 -10.048 1.00 94.75 85 GLY A O 1
ATOM 666 N N . HIS A 1 86 ? -16.702 -4.025 -8.103 1.00 97.44 86 HIS A N 1
ATOM 667 C CA . HIS A 1 86 ? -16.942 -2.719 -8.709 1.00 97.44 86 HIS A CA 1
ATOM 668 C C . HIS A 1 86 ? -15.770 -2.273 -9.617 1.00 97.44 86 HIS A C 1
ATOM 670 O O . HIS A 1 86 ? -14.626 -2.189 -9.160 1.00 97.44 86 HIS A O 1
ATOM 676 N N . PRO A 1 87 ? -16.018 -1.886 -10.887 1.00 97.19 87 PRO A N 1
ATOM 677 C CA . PRO A 1 87 ? -14.966 -1.687 -11.897 1.00 97.19 87 PRO A CA 1
ATOM 678 C C . PRO A 1 87 ? -14.014 -0.515 -11.612 1.00 97.19 87 PRO A C 1
ATOM 680 O O . PRO A 1 87 ? -12.936 -0.428 -12.206 1.00 97.19 87 PRO A O 1
ATOM 683 N N . ALA A 1 88 ? -14.401 0.390 -10.708 1.00 97.25 88 ALA A N 1
ATOM 684 C CA . ALA A 1 88 ? -13.544 1.480 -10.250 1.00 97.25 88 ALA A CA 1
ATOM 685 C C . ALA A 1 88 ? -12.429 1.007 -9.305 1.00 97.25 88 ALA A C 1
ATOM 687 O O . ALA A 1 88 ? -11.505 1.776 -9.066 1.00 97.25 88 ALA A O 1
ATOM 688 N N . VAL A 1 89 ? -12.491 -0.214 -8.764 1.00 98.12 89 VAL A N 1
ATOM 689 C CA . VAL A 1 89 ? -11.490 -0.754 -7.836 1.00 98.12 89 VAL A CA 1
ATOM 690 C C . VAL A 1 89 ? -10.581 -1.738 -8.571 1.00 98.12 89 VAL A C 1
ATOM 692 O O . VAL A 1 89 ? -11.038 -2.666 -9.232 1.00 98.12 89 VAL A O 1
ATOM 695 N N . GLN A 1 90 ? -9.271 -1.538 -8.455 1.00 98.00 90 GLN A N 1
ATOM 696 C CA . GLN A 1 90 ? -8.246 -2.475 -8.908 1.00 98.00 90 GLN A CA 1
ATOM 697 C C . GLN A 1 90 ? -7.501 -3.014 -7.688 1.00 98.00 90 GLN A C 1
ATOM 699 O O . GLN A 1 90 ? -6.616 -2.344 -7.160 1.00 98.00 90 GLN A O 1
ATOM 704 N N . ALA A 1 91 ? -7.858 -4.223 -7.256 1.00 97.75 91 ALA A N 1
ATOM 705 C CA . ALA A 1 91 ? -7.128 -4.952 -6.226 1.00 97.75 91 ALA A CA 1
ATOM 706 C C . ALA A 1 91 ? -6.038 -5.828 -6.863 1.00 97.75 91 ALA A C 1
ATOM 708 O O . ALA A 1 91 ? -6.310 -6.565 -7.812 1.00 97.75 91 ALA A O 1
ATOM 709 N N . SER A 1 92 ? -4.806 -5.750 -6.366 1.00 97.12 92 SER A N 1
ATOM 710 C CA . SER A 1 92 ? -3.684 -6.531 -6.901 1.00 97.12 92 SER A CA 1
ATOM 711 C C . SER A 1 92 ? -2.559 -6.693 -5.884 1.00 97.12 92 SER A C 1
ATOM 713 O O . SER A 1 92 ? -2.455 -5.915 -4.935 1.00 97.12 92 SER A O 1
ATOM 715 N N . THR A 1 93 ? -1.668 -7.664 -6.109 1.00 95.69 93 THR A N 1
ATOM 716 C CA . THR A 1 93 ? -0.402 -7.696 -5.370 1.00 95.69 93 THR A CA 1
ATOM 717 C C . THR A 1 93 ? 0.474 -6.509 -5.765 1.00 95.69 93 THR A C 1
ATOM 719 O O . THR A 1 93 ? 0.288 -5.935 -6.844 1.00 95.69 93 THR A O 1
ATOM 722 N N . ILE A 1 94 ? 1.463 -6.161 -4.939 1.00 94.94 94 ILE A N 1
ATOM 723 C CA . ILE A 1 94 ? 2.431 -5.106 -5.282 1.00 94.94 94 ILE A CA 1
ATOM 724 C C . ILE A 1 94 ? 3.144 -5.384 -6.614 1.00 94.94 94 ILE A C 1
ATOM 726 O O . ILE A 1 94 ? 3.223 -4.504 -7.465 1.00 94.94 94 ILE A O 1
ATOM 730 N N . HIS A 1 95 ? 3.564 -6.629 -6.856 1.00 95.00 95 HIS A N 1
ATOM 731 C CA . HIS A 1 95 ? 4.225 -7.022 -8.102 1.00 95.00 95 HIS A CA 1
ATOM 732 C C . HIS A 1 95 ? 3.303 -6.884 -9.314 1.00 95.00 95 HIS A C 1
ATOM 734 O O . HIS A 1 95 ? 3.706 -6.328 -10.333 1.00 95.00 95 HIS A O 1
ATOM 740 N N . ALA A 1 96 ? 2.053 -7.345 -9.204 1.00 96.00 96 ALA A N 1
ATOM 741 C CA . ALA A 1 96 ? 1.081 -7.217 -10.285 1.00 96.00 96 ALA A CA 1
ATOM 742 C C . ALA A 1 96 ? 0.745 -5.745 -10.575 1.00 96.00 96 ALA A C 1
ATOM 744 O O . ALA A 1 96 ? 0.670 -5.359 -11.740 1.00 96.00 96 ALA A O 1
ATOM 745 N N . PHE A 1 97 ? 0.608 -4.916 -9.535 1.00 97.31 97 PHE A N 1
ATOM 746 C CA . PHE A 1 97 ? 0.406 -3.473 -9.672 1.00 97.31 97 PHE A CA 1
ATOM 747 C C . PHE A 1 97 ? 1.587 -2.795 -10.377 1.00 97.31 97 PHE A C 1
ATOM 749 O O . PHE A 1 97 ? 1.404 -2.105 -11.380 1.00 97.31 97 PHE A O 1
ATOM 756 N N . CYS A 1 98 ? 2.807 -3.017 -9.882 1.00 96.88 98 CYS A N 1
ATOM 757 C CA . CYS A 1 98 ? 4.022 -2.449 -10.456 1.00 96.88 98 CYS A CA 1
ATOM 758 C C . CYS A 1 98 ? 4.217 -2.900 -11.906 1.00 96.88 98 CYS A C 1
ATOM 760 O O . CYS A 1 98 ? 4.494 -2.067 -12.766 1.00 96.88 98 CYS A O 1
ATOM 762 N N . TRP A 1 99 ? 4.004 -4.183 -12.208 1.00 97.56 99 TRP A N 1
ATOM 763 C CA . TRP A 1 99 ? 4.094 -4.685 -13.576 1.00 97.56 99 TRP A CA 1
ATOM 764 C C . TRP A 1 99 ? 3.065 -4.031 -14.501 1.00 97.56 99 TRP A C 1
ATOM 766 O O . TRP A 1 99 ? 3.402 -3.550 -15.582 1.00 97.56 99 TRP A O 1
ATOM 776 N N . ASP A 1 100 ? 1.810 -3.954 -14.064 1.00 96.75 100 ASP A N 1
ATOM 777 C CA . ASP A 1 100 ? 0.732 -3.327 -14.823 1.00 96.75 100 ASP A CA 1
ATOM 778 C C . ASP A 1 100 ? 0.975 -1.832 -15.091 1.00 96.75 100 ASP A C 1
ATOM 780 O O . ASP A 1 100 ? 0.532 -1.310 -16.119 1.00 96.75 100 ASP A O 1
ATOM 784 N N . LEU A 1 101 ? 1.715 -1.154 -14.210 1.00 96.00 101 LEU A N 1
ATOM 785 C CA . LEU A 1 101 ? 2.191 0.208 -14.426 1.00 96.00 101 LEU A CA 1
ATOM 786 C C . LEU A 1 101 ? 3.330 0.288 -15.446 1.00 96.00 101 LEU A C 1
ATOM 788 O O . LEU A 1 101 ? 3.308 1.174 -16.297 1.00 96.00 101 LEU A O 1
ATOM 792 N N . ILE A 1 102 ? 4.331 -0.594 -15.364 1.00 97.19 102 ILE A N 1
ATOM 793 C CA . ILE A 1 102 ? 5.586 -0.420 -16.110 1.00 97.19 102 ILE A CA 1
ATOM 794 C C . ILE A 1 102 ? 5.656 -1.178 -17.440 1.00 97.19 102 ILE A C 1
ATOM 796 O O . ILE A 1 102 ? 6.458 -0.801 -18.292 1.00 97.19 102 ILE A O 1
ATOM 800 N N . LYS A 1 103 ? 4.820 -2.200 -17.671 1.00 96.44 103 LYS A N 1
ATOM 801 C CA . LYS A 1 103 ? 4.908 -3.107 -18.838 1.00 96.44 103 LYS A CA 1
ATOM 802 C C . LYS A 1 103 ? 4.943 -2.408 -20.203 1.00 96.44 103 LYS A C 1
ATOM 804 O O . LYS A 1 103 ? 5.554 -2.913 -21.142 1.00 96.44 103 LYS A O 1
ATOM 809 N N . GLY A 1 104 ? 4.317 -1.233 -20.324 1.00 95.88 104 GLY A N 1
ATOM 810 C CA . GLY A 1 104 ? 4.298 -0.439 -21.559 1.00 95.88 104 GLY A CA 1
ATOM 811 C C . GLY A 1 104 ? 5.595 0.328 -21.850 1.00 95.88 104 GLY A C 1
ATOM 812 O O . GLY A 1 104 ? 5.812 0.765 -22.977 1.00 95.88 104 GLY A O 1
ATOM 813 N N . PHE A 1 105 ? 6.490 0.478 -20.873 1.00 96.31 105 PHE A N 1
ATOM 814 C CA . PHE A 1 105 ? 7.684 1.326 -20.963 1.00 96.31 105 PHE A CA 1
ATOM 815 C C . PHE A 1 105 ? 8.917 0.562 -21.466 1.00 96.31 105 PHE A C 1
ATOM 817 O O . PHE A 1 105 ? 10.030 0.776 -20.992 1.00 96.31 105 PHE A O 1
ATOM 824 N N . GLN A 1 106 ? 8.733 -0.307 -22.461 1.00 96.88 106 GLN A N 1
ATOM 825 C CA . GLN A 1 106 ? 9.742 -1.257 -22.950 1.00 96.88 106 GLN A CA 1
ATOM 826 C C . GLN A 1 106 ? 11.136 -0.652 -23.220 1.00 96.88 106 GLN A C 1
ATOM 828 O O . GLN A 1 106 ? 12.117 -1.236 -22.762 1.00 96.88 106 GLN A O 1
ATOM 833 N N . PRO A 1 107 ? 11.287 0.520 -23.879 1.00 95.25 107 PRO A N 1
ATOM 834 C CA . PRO A 1 107 ? 12.610 1.127 -24.055 1.00 95.25 107 PRO A CA 1
ATOM 835 C C . PRO A 1 107 ? 13.305 1.482 -22.732 1.00 95.25 107 PRO A C 1
ATOM 837 O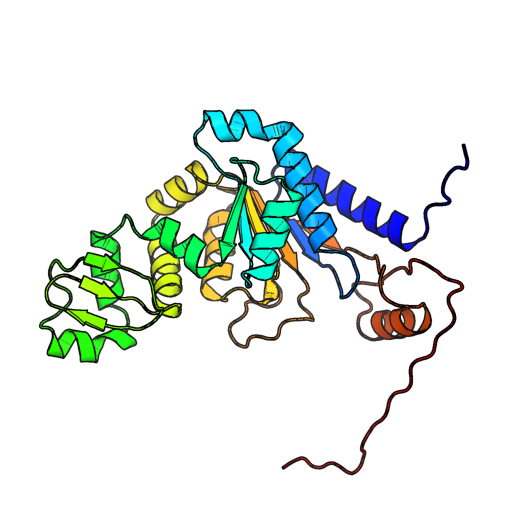 O . PRO A 1 107 ? 14.504 1.264 -22.593 1.00 95.25 107 PRO A O 1
ATOM 840 N N . HIS A 1 108 ? 12.551 1.984 -21.749 1.00 95.50 108 HIS A N 1
ATOM 841 C CA . HIS A 1 108 ? 13.088 2.337 -20.432 1.00 95.50 108 HIS A CA 1
ATOM 842 C C . HIS A 1 108 ? 13.398 1.086 -19.613 1.00 95.50 108 HIS A C 1
ATOM 844 O O . HIS A 1 108 ? 14.427 1.041 -18.946 1.00 95.50 108 HIS A O 1
ATOM 850 N N . LEU A 1 109 ? 12.545 0.058 -19.698 1.00 97.06 109 LEU A N 1
ATOM 851 C CA . LEU A 1 109 ? 12.801 -1.227 -19.052 1.00 97.06 109 LEU A CA 1
ATOM 852 C C . LEU A 1 109 ? 14.093 -1.849 -19.580 1.00 97.06 109 LEU A C 1
ATOM 854 O O . LEU A 1 109 ? 14.926 -2.253 -18.783 1.00 97.06 109 LEU A O 1
ATOM 858 N N . ARG A 1 110 ? 14.313 -1.858 -20.901 1.00 96.69 110 ARG A N 1
ATOM 859 C CA . ARG A 1 110 ? 15.555 -2.379 -21.493 1.00 96.69 110 ARG A CA 1
ATOM 860 C C . ARG A 1 110 ? 16.792 -1.637 -21.007 1.00 96.69 110 ARG A C 1
ATOM 862 O O . ARG A 1 110 ? 17.775 -2.278 -20.653 1.00 96.69 110 ARG A O 1
ATOM 869 N N . ALA A 1 111 ? 16.724 -0.308 -20.957 1.00 95.38 111 ALA A N 1
ATOM 870 C CA . ALA A 1 111 ? 17.817 0.504 -20.436 1.00 95.38 111 ALA A CA 1
ATOM 871 C C . ALA A 1 111 ? 18.106 0.184 -18.960 1.00 95.38 111 ALA A C 1
ATOM 873 O O . ALA A 1 111 ? 19.258 -0.007 -18.593 1.00 95.38 111 ALA A O 1
ATOM 874 N N . LYS A 1 112 ? 17.065 0.067 -18.126 1.00 95.69 112 LYS A N 1
ATOM 875 C CA . LYS A 1 112 ? 17.219 -0.155 -16.683 1.00 95.69 112 LYS A CA 1
ATOM 876 C C . LYS A 1 112 ? 17.543 -1.589 -16.288 1.00 95.69 112 LYS A C 1
ATOM 878 O O . LYS A 1 112 ? 18.275 -1.773 -15.327 1.00 95.69 112 LYS A O 1
ATOM 883 N N . VAL A 1 113 ? 17.080 -2.598 -17.022 1.00 95.44 113 VAL A N 1
ATOM 884 C CA . VAL A 1 113 ? 17.458 -3.999 -16.763 1.00 95.44 113 VAL A CA 1
ATOM 885 C C . VAL A 1 113 ? 18.959 -4.211 -16.961 1.00 95.44 113 VAL A C 1
ATOM 887 O O . VAL A 1 113 ? 19.563 -4.954 -16.194 1.00 95.44 113 VAL A O 1
ATOM 890 N N . ALA A 1 114 ? 19.572 -3.523 -17.930 1.00 93.19 114 ALA A N 1
ATOM 891 C CA . ALA A 1 114 ? 21.017 -3.582 -18.152 1.00 93.19 114 ALA A CA 1
ATOM 892 C C . ALA A 1 114 ? 21.846 -3.038 -16.971 1.00 93.19 114 ALA A C 1
ATOM 894 O O . ALA A 1 114 ? 23.022 -3.364 -16.863 1.00 93.19 114 ALA A O 1
ATOM 895 N N . GLU A 1 115 ? 21.242 -2.225 -16.098 1.00 94.50 115 GLU A N 1
ATOM 896 C CA . GLU A 1 115 ? 21.881 -1.653 -14.906 1.00 94.50 115 GLU A CA 1
ATOM 897 C C . GLU A 1 115 ? 21.716 -2.543 -13.655 1.00 94.50 115 GLU A C 1
ATOM 899 O O . GLU A 1 115 ? 22.223 -2.203 -12.591 1.00 94.50 115 GLU A O 1
ATOM 904 N N . ILE A 1 116 ? 20.983 -3.662 -13.737 1.00 94.44 116 ILE A N 1
ATOM 905 C CA . ILE A 1 116 ? 20.748 -4.548 -12.589 1.00 94.44 116 ILE A CA 1
ATOM 906 C C . ILE A 1 116 ? 21.840 -5.623 -12.538 1.00 94.44 116 ILE A C 1
ATOM 908 O O . ILE A 1 116 ? 21.840 -6.536 -13.360 1.00 94.44 116 ILE A O 1
ATOM 912 N N . ASP A 1 117 ? 22.689 -5.604 -11.506 1.00 93.19 117 ASP A N 1
ATOM 913 C CA . ASP A 1 117 ? 23.829 -6.532 -11.351 1.00 93.19 117 ASP A CA 1
ATOM 914 C C . ASP A 1 117 ? 23.464 -8.021 -11.490 1.00 93.19 117 ASP A C 1
ATOM 916 O O . ASP A 1 117 ? 24.210 -8.821 -12.052 1.00 93.19 117 ASP A O 1
ATOM 920 N N . ARG A 1 118 ? 22.272 -8.408 -11.022 1.00 93.25 118 ARG A N 1
ATOM 921 C CA . ARG A 1 118 ? 21.762 -9.793 -11.089 1.00 93.25 118 ARG A CA 1
ATOM 922 C C . ARG A 1 118 ? 21.508 -10.289 -12.523 1.00 93.25 118 ARG A C 1
ATOM 924 O O . ARG A 1 118 ? 21.292 -11.487 -12.729 1.00 93.25 118 ARG A O 1
ATOM 931 N N . TRP A 1 119 ? 21.508 -9.384 -13.500 1.00 95.12 119 TRP A N 1
ATOM 932 C CA . TRP A 1 119 ? 21.373 -9.679 -14.923 1.00 95.12 119 TRP A CA 1
ATOM 933 C C . TRP A 1 119 ? 22.715 -9.757 -15.661 1.00 95.12 119 TRP A C 1
ATOM 935 O O . TRP A 1 119 ? 22.734 -10.301 -16.761 1.00 95.12 119 TRP A O 1
ATOM 945 N N . SER A 1 120 ? 23.824 -9.295 -15.074 1.00 93.44 120 SER A N 1
ATOM 946 C CA . SER A 1 120 ? 25.113 -9.129 -15.764 1.00 93.44 120 SER A CA 1
ATOM 947 C C . SER A 1 120 ? 25.623 -10.399 -16.453 1.00 93.44 120 SER A C 1
ATOM 949 O O . SER A 1 120 ? 25.951 -10.355 -17.635 1.00 93.44 120 SER A O 1
ATOM 951 N N . GLU A 1 121 ? 25.629 -11.540 -15.757 1.00 93.81 121 GLU A N 1
ATOM 952 C CA . GLU A 1 121 ? 26.082 -12.828 -16.312 1.00 93.81 121 GLU A CA 1
ATOM 953 C C . GLU A 1 121 ? 25.196 -13.289 -17.481 1.00 93.81 121 GLU A C 1
ATOM 955 O O . GLU A 1 121 ? 25.683 -13.517 -18.586 1.00 93.81 121 GLU A O 1
ATOM 960 N N . ARG A 1 122 ? 23.870 -13.299 -17.282 1.00 94.62 122 ARG A N 1
ATOM 961 C CA . ARG A 1 122 ? 22.892 -13.682 -18.319 1.00 94.62 122 ARG A CA 1
ATOM 962 C C . ARG A 1 122 ? 22.979 -12.783 -19.550 1.00 94.62 122 ARG A C 1
ATOM 964 O O . ARG A 1 122 ? 22.817 -13.240 -20.677 1.00 94.62 122 ARG A O 1
ATOM 971 N N . LEU A 1 123 ? 23.204 -11.487 -19.341 1.00 95.31 123 LEU A N 1
ATOM 972 C CA . LEU A 1 123 ? 23.362 -10.527 -20.427 1.00 95.31 123 LEU A CA 1
ATOM 973 C C . LEU A 1 123 ? 24.676 -10.737 -21.177 1.00 95.31 123 LEU A C 1
ATOM 975 O O . LEU A 1 123 ? 24.674 -10.605 -22.397 1.00 95.31 123 LEU A O 1
ATOM 979 N N . ALA A 1 124 ? 25.770 -11.083 -20.496 1.00 94.06 124 ALA A N 1
ATOM 980 C CA . ALA A 1 124 ? 27.038 -11.388 -21.156 1.00 94.06 124 ALA A CA 1
ATOM 981 C C . ALA A 1 124 ? 26.902 -12.597 -22.098 1.00 94.06 124 ALA A C 1
ATOM 983 O O . ALA A 1 124 ? 27.327 -12.525 -23.249 1.00 94.06 124 ALA A O 1
ATOM 984 N N . GLU A 1 125 ? 26.226 -13.657 -21.648 1.00 93.19 125 GLU A N 1
ATOM 985 C CA . GLU A 1 125 ? 25.947 -14.851 -22.458 1.00 93.19 125 GLU A CA 1
ATOM 986 C C . GLU A 1 125 ? 25.016 -14.557 -23.645 1.00 93.19 125 GLU A C 1
ATOM 988 O O . GLU A 1 125 ? 25.217 -15.064 -24.747 1.00 93.19 125 GLU A O 1
ATOM 99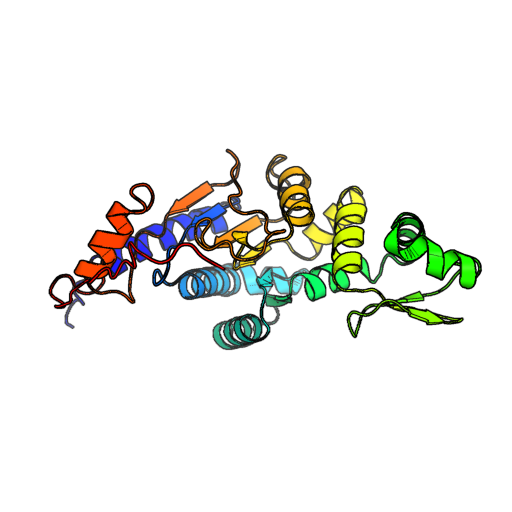3 N N . ALA A 1 126 ? 24.007 -13.706 -23.443 1.00 92.94 126 ALA A N 1
ATOM 994 C CA . ALA A 1 126 ? 22.994 -13.397 -24.452 1.00 92.94 126 ALA A CA 1
ATOM 995 C C . ALA A 1 126 ? 23.372 -12.257 -25.424 1.00 92.94 126 ALA A C 1
ATOM 997 O O . ALA A 1 126 ? 22.545 -11.874 -26.262 1.00 92.94 126 ALA A O 1
ATOM 998 N N . GLY A 1 127 ? 24.571 -11.675 -25.307 1.00 93.31 127 GLY A N 1
ATOM 999 C CA . GLY A 1 127 ? 25.010 -10.540 -26.132 1.00 93.31 127 GLY A CA 1
ATOM 1000 C C . GLY A 1 127 ? 24.322 -9.207 -25.791 1.00 93.31 127 GLY A C 1
ATOM 1001 O O . GLY A 1 127 ? 24.097 -8.372 -26.666 1.00 93.31 127 GLY A O 1
ATOM 1002 N N . GLY A 1 128 ? 23.956 -9.005 -24.525 1.00 93.44 128 GLY A N 1
ATOM 1003 C CA . GLY A 1 128 ? 23.277 -7.818 -24.003 1.00 93.44 128 GLY A CA 1
ATOM 1004 C C . GLY A 1 128 ? 21.751 -7.909 -24.063 1.00 93.44 128 GLY A C 1
ATOM 1005 O O . GLY A 1 128 ? 21.181 -8.968 -24.308 1.00 93.44 128 GLY A O 1
ATOM 1006 N N . VAL A 1 129 ? 21.064 -6.786 -23.823 1.00 94.25 129 VAL A N 1
ATOM 1007 C CA . VAL A 1 129 ? 19.587 -6.727 -23.800 1.00 94.25 129 VAL A CA 1
ATOM 1008 C C . VAL A 1 129 ? 18.991 -6.815 -25.212 1.00 94.25 129 VAL A C 1
ATOM 1010 O O . VAL A 1 129 ? 18.023 -7.543 -25.441 1.00 94.25 129 VAL A O 1
ATOM 1013 N N . GLY A 1 130 ? 19.582 -6.105 -26.179 1.00 92.94 130 GLY A N 1
ATOM 1014 C CA . GLY A 1 130 ? 19.096 -6.043 -27.560 1.00 92.94 130 GLY A CA 1
ATOM 1015 C C . GLY A 1 130 ? 17.725 -5.365 -27.690 1.00 92.94 130 GLY A C 1
ATOM 1016 O O . GLY A 1 130 ? 17.395 -4.435 -26.954 1.00 92.94 130 GLY A O 1
ATOM 1017 N N . THR A 1 131 ? 16.908 -5.831 -28.637 1.00 94.38 131 THR A N 1
ATOM 1018 C CA . THR A 1 131 ? 15.527 -5.358 -28.869 1.00 94.38 131 THR A CA 1
ATOM 1019 C C . THR A 1 131 ? 14.470 -6.235 -28.198 1.00 94.38 131 THR A C 1
ATOM 1021 O O . THR A 1 131 ? 13.275 -6.034 -28.428 1.00 94.38 131 THR A O 1
ATOM 1024 N N . ARG A 1 132 ? 14.898 -7.179 -27.348 1.00 96.12 132 ARG A N 1
ATOM 1025 C CA . ARG A 1 132 ? 14.031 -8.161 -26.694 1.00 96.12 132 ARG A CA 1
ATOM 1026 C C . ARG A 1 132 ? 12.901 -7.484 -25.926 1.00 96.12 132 ARG A C 1
ATOM 1028 O O . ARG A 1 132 ? 13.059 -6.411 -25.326 1.00 96.12 132 ARG A O 1
ATOM 1035 N N . ARG A 1 133 ? 11.737 -8.118 -25.960 1.00 96.94 133 ARG A N 1
ATOM 1036 C CA . ARG A 1 133 ? 10.588 -7.714 -25.164 1.00 96.94 133 ARG A CA 1
ATOM 1037 C C . ARG A 1 133 ? 10.790 -8.179 -23.727 1.00 96.94 133 ARG A C 1
ATOM 1039 O O . ARG A 1 133 ? 11.125 -9.329 -23.481 1.00 96.94 133 ARG A O 1
ATOM 1046 N N . ILE A 1 134 ? 10.595 -7.283 -22.775 1.00 97.06 134 ILE A N 1
ATOM 1047 C CA . ILE A 1 134 ? 10.622 -7.618 -21.355 1.00 97.06 134 ILE A CA 1
ATOM 1048 C C . ILE A 1 134 ? 9.202 -7.976 -20.941 1.00 97.06 134 ILE A C 1
ATOM 1050 O O . ILE A 1 134 ? 8.291 -7.178 -21.167 1.00 97.06 134 ILE A O 1
ATOM 1054 N N . ASP A 1 135 ? 9.028 -9.138 -20.325 1.00 96.31 135 ASP A N 1
ATOM 1055 C CA . ASP A 1 135 ? 7.763 -9.599 -19.763 1.00 96.31 135 ASP A CA 1
ATOM 1056 C C . ASP A 1 135 ? 7.958 -10.125 -18.329 1.00 96.31 135 ASP A C 1
ATOM 1058 O O . ASP A 1 135 ? 9.073 -10.338 -17.852 1.00 96.31 135 ASP A O 1
ATOM 1062 N N . TYR A 1 136 ? 6.852 -10.306 -17.615 1.00 95.25 136 TYR A N 1
ATOM 1063 C CA . TYR A 1 136 ? 6.813 -10.842 -16.259 1.00 95.25 136 TYR A CA 1
ATOM 1064 C C . TYR A 1 136 ? 5.602 -11.766 -16.133 1.00 95.25 136 TYR A C 1
ATOM 1066 O O . TYR A 1 136 ? 4.485 -11.366 -16.469 1.00 95.25 136 TYR A O 1
ATOM 1074 N N . ASP A 1 137 ? 5.848 -12.989 -15.662 1.00 85.56 137 ASP A N 1
ATOM 1075 C CA . ASP A 1 137 ? 4.828 -14.028 -15.490 1.00 85.56 137 ASP A CA 1
ATOM 1076 C C . ASP A 1 137 ? 5.166 -14.926 -14.285 1.00 85.56 137 ASP A C 1
ATOM 1078 O O . ASP A 1 137 ? 4.738 -14.664 -13.162 1.00 85.56 137 ASP A O 1
ATOM 1082 N N . LEU A 1 138 ? 6.040 -15.917 -14.493 1.00 73.94 138 LEU A N 1
ATOM 1083 C CA . LEU A 1 138 ? 6.363 -16.984 -13.535 1.00 73.94 138 LEU A CA 1
ATOM 1084 C C . LEU A 1 138 ? 7.394 -16.602 -12.458 1.00 73.94 138 LEU A C 1
ATOM 1086 O O . LEU A 1 138 ? 7.854 -17.467 -11.717 1.00 73.94 138 LEU A O 1
ATOM 1090 N N . GLY A 1 139 ? 7.814 -15.337 -12.402 1.00 85.62 139 GLY A N 1
ATOM 1091 C CA . GLY A 1 139 ? 8.737 -14.852 -11.376 1.00 85.62 139 GLY A CA 1
ATOM 1092 C C . GLY A 1 139 ? 10.157 -15.420 -11.448 1.00 85.62 139 GLY A C 1
ATOM 1093 O O . GLY A 1 139 ? 10.863 -15.355 -10.453 1.00 85.62 139 GLY A O 1
ATOM 1094 N N . HIS A 1 140 ? 10.613 -15.943 -12.589 1.00 89.94 140 HIS A N 1
ATOM 1095 C CA . HIS A 1 140 ? 11.996 -16.393 -12.777 1.00 89.94 140 HIS A CA 1
ATOM 1096 C C . HIS A 1 140 ? 12.694 -15.607 -13.890 1.00 89.94 140 HIS A C 1
ATOM 1098 O O . HIS A 1 140 ? 12.067 -15.201 -14.866 1.00 89.94 140 HIS A O 1
ATOM 1104 N N . ARG A 1 141 ? 14.014 -15.420 -13.750 1.00 94.31 141 ARG A N 1
ATOM 1105 C CA . ARG A 1 141 ? 14.829 -14.725 -14.755 1.00 94.31 141 ARG A CA 1
ATOM 1106 C C . ARG A 1 141 ? 15.166 -15.657 -15.909 1.00 94.31 141 ARG A C 1
ATOM 1108 O O . ARG A 1 141 ? 15.808 -16.682 -15.682 1.00 94.31 141 ARG A O 1
ATOM 1115 N N . SER A 1 142 ? 14.816 -15.282 -17.133 1.00 94.56 142 SER A N 1
ATOM 1116 C CA . SER A 1 142 ? 15.258 -15.992 -18.340 1.00 94.56 142 SER A CA 1
ATOM 1117 C C . SER A 1 142 ? 15.437 -15.046 -19.525 1.00 94.56 142 SER A C 1
ATOM 1119 O O . SER A 1 142 ? 14.857 -13.960 -19.557 1.00 94.56 142 SER A O 1
ATOM 1121 N N . ILE A 1 143 ? 16.269 -15.451 -20.487 1.00 95.56 143 ILE A N 1
ATOM 1122 C CA . ILE A 1 143 ? 16.485 -14.751 -21.759 1.00 95.56 143 ILE A CA 1
ATOM 1123 C C . ILE A 1 143 ? 16.332 -15.764 -22.886 1.00 95.56 143 ILE A C 1
ATOM 1125 O O . ILE A 1 143 ? 16.906 -16.848 -22.827 1.00 95.56 143 ILE A O 1
ATOM 1129 N N . ASN A 1 144 ? 15.581 -15.396 -23.917 1.00 93.25 144 ASN A N 1
ATOM 1130 C CA . ASN A 1 144 ? 15.589 -16.068 -25.212 1.00 93.25 144 ASN A CA 1
ATOM 1131 C C . ASN A 1 144 ? 15.777 -15.027 -26.331 1.00 93.25 144 ASN A C 1
ATOM 1133 O O . ASN A 1 144 ? 15.986 -13.845 -26.060 1.00 93.25 144 ASN A O 1
ATOM 1137 N N . ASP A 1 145 ? 15.705 -15.437 -27.595 1.00 92.12 145 ASP A N 1
ATOM 1138 C CA . ASP A 1 145 ? 15.983 -14.548 -28.734 1.00 92.12 145 ASP A CA 1
ATOM 1139 C C . ASP A 1 145 ? 15.034 -13.346 -28.832 1.00 92.12 145 ASP A C 1
ATOM 1141 O O . ASP A 1 145 ? 15.399 -12.298 -29.362 1.00 92.12 145 ASP A O 1
ATOM 1145 N N . THR A 1 146 ? 13.818 -13.473 -28.300 1.00 95.19 146 THR A N 1
ATOM 1146 C CA . THR A 1 146 ? 12.747 -12.480 -28.464 1.00 95.19 146 THR A CA 1
ATOM 1147 C C . THR A 1 146 ? 12.308 -11.833 -27.153 1.00 95.19 146 THR A C 1
ATOM 1149 O O . THR A 1 146 ? 11.815 -10.704 -27.176 1.00 95.19 146 THR A O 1
ATOM 1152 N N . HIS A 1 147 ? 12.514 -12.500 -26.016 1.00 95.75 147 HIS A N 1
ATOM 1153 C CA . HIS A 1 147 ? 11.969 -12.119 -24.720 1.00 95.75 147 HIS A CA 1
ATOM 1154 C C . HIS A 1 147 ? 12.986 -12.225 -23.578 1.00 95.75 147 HIS A C 1
ATOM 1156 O O . HIS A 1 147 ? 13.901 -13.048 -23.593 1.00 95.75 147 HIS A O 1
ATOM 1162 N N . MET A 1 148 ? 12.766 -11.407 -22.551 1.00 96.19 148 MET A N 1
ATOM 1163 C CA . MET A 1 148 ? 13.392 -11.505 -21.236 1.00 96.19 148 MET A CA 1
ATOM 1164 C C . MET A 1 148 ? 12.294 -11.589 -20.177 1.00 96.19 148 MET A C 1
ATOM 1166 O O . MET A 1 148 ? 11.434 -10.708 -20.130 1.00 96.19 148 MET A O 1
ATOM 1170 N N . LEU A 1 149 ? 12.321 -12.619 -19.332 1.00 96.31 149 LEU A N 1
ATOM 1171 C CA . LEU A 1 149 ? 11.371 -12.766 -18.228 1.00 96.31 149 LEU A CA 1
ATOM 1172 C C . LEU A 1 149 ? 11.969 -12.237 -16.931 1.00 96.31 149 LEU A C 1
ATOM 1174 O O . LEU A 1 149 ? 13.085 -12.596 -16.568 1.00 96.31 149 LEU A O 1
ATOM 1178 N N . LEU A 1 150 ? 11.226 -11.380 -16.239 1.00 96.75 150 LEU A N 1
ATOM 1179 C CA . LEU A 1 150 ? 11.632 -10.788 -14.970 1.00 96.75 150 LEU A CA 1
ATOM 1180 C C . LEU A 1 150 ? 11.324 -11.696 -13.775 1.00 96.75 150 LEU A C 1
ATOM 1182 O O . LEU A 1 150 ? 10.288 -12.363 -13.723 1.00 96.75 150 LEU A O 1
ATOM 1186 N N . HIS A 1 151 ? 12.177 -11.621 -12.754 1.00 95.62 151 HIS A N 1
ATOM 1187 C CA . HIS A 1 151 ? 11.833 -12.060 -11.401 1.00 95.62 151 HIS A CA 1
ATOM 1188 C C . HIS A 1 151 ? 11.030 -10.975 -10.662 1.00 95.62 151 HIS A C 1
ATOM 1190 O O . HIS A 1 151 ? 11.103 -9.797 -11.012 1.00 95.62 151 HIS A O 1
ATOM 1196 N N . HIS A 1 152 ? 10.303 -11.355 -9.606 1.00 91.75 152 HIS A N 1
ATOM 1197 C CA . HIS A 1 152 ? 9.515 -10.453 -8.751 1.00 91.75 152 HIS A CA 1
ATOM 1198 C C . HIS A 1 152 ? 10.289 -9.191 -8.325 1.00 91.75 152 HIS A C 1
ATOM 1200 O O . HIS A 1 152 ? 9.862 -8.075 -8.616 1.00 91.75 152 HIS A O 1
ATOM 1206 N N . ASP A 1 153 ? 11.473 -9.366 -7.735 1.00 92.25 153 ASP A N 1
ATOM 1207 C CA . ASP A 1 153 ? 12.346 -8.255 -7.340 1.00 92.25 153 ASP A CA 1
ATOM 1208 C C . ASP A 1 153 ? 12.696 -7.294 -8.481 1.00 92.25 153 ASP A C 1
ATOM 1210 O O . ASP A 1 153 ? 12.808 -6.092 -8.250 1.00 92.25 153 ASP A O 1
ATOM 1214 N N . ASP A 1 154 ? 12.872 -7.797 -9.709 1.00 95.50 154 ASP A N 1
ATOM 1215 C CA . ASP A 1 154 ? 13.240 -6.944 -10.842 1.00 95.50 154 ASP A CA 1
ATOM 1216 C C . ASP A 1 154 ? 12.095 -5.986 -11.175 1.00 95.50 154 ASP A C 1
ATOM 1218 O O . ASP A 1 154 ? 12.332 -4.819 -11.475 1.00 95.50 154 ASP A O 1
ATOM 1222 N N . VAL A 1 155 ? 10.845 -6.449 -11.065 1.00 96.31 155 VAL A N 1
ATOM 1223 C CA . VAL A 1 155 ? 9.658 -5.613 -11.287 1.00 96.31 155 VAL A CA 1
ATOM 1224 C C . VAL A 1 155 ? 9.646 -4.428 -10.323 1.00 96.31 155 VAL A C 1
ATOM 1226 O O . VAL A 1 155 ? 9.394 -3.300 -10.749 1.00 96.31 155 VAL A O 1
ATOM 1229 N N . LEU A 1 156 ? 9.949 -4.660 -9.042 1.00 94.88 156 LEU A N 1
ATOM 1230 C CA . LEU A 1 156 ? 10.009 -3.595 -8.038 1.00 94.88 156 LEU A CA 1
ATOM 1231 C C . LEU A 1 156 ? 11.178 -2.643 -8.297 1.00 94.88 156 LEU A C 1
ATOM 1233 O O . LEU A 1 156 ? 10.978 -1.428 -8.303 1.00 94.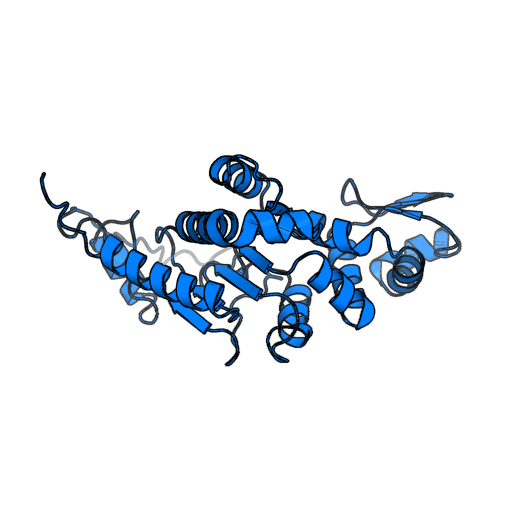88 156 LEU A O 1
ATOM 1237 N N . THR A 1 157 ? 12.376 -3.173 -8.570 1.00 96.06 157 THR A N 1
ATOM 1238 C CA . THR A 1 157 ? 13.557 -2.361 -8.900 1.00 96.06 157 THR A CA 1
ATOM 1239 C C . THR A 1 157 ? 13.289 -1.451 -10.099 1.00 96.06 157 THR A C 1
ATOM 1241 O O . THR A 1 157 ? 13.557 -0.250 -10.042 1.00 96.06 157 THR A O 1
ATOM 1244 N N . LEU A 1 158 ? 12.699 -1.992 -11.166 1.00 97.44 158 LEU A N 1
ATOM 1245 C CA . LEU A 1 158 ? 12.358 -1.224 -12.360 1.00 97.44 158 LEU A CA 1
ATOM 1246 C C . LEU A 1 158 ? 11.262 -0.195 -12.074 1.00 97.44 158 LEU A C 1
ATOM 1248 O O . LEU A 1 158 ? 11.385 0.948 -12.505 1.00 97.44 158 LEU A O 1
ATOM 1252 N N . ALA A 1 159 ? 10.219 -0.551 -11.320 1.00 97.12 159 ALA A N 1
ATOM 1253 C CA . ALA A 1 159 ? 9.173 0.398 -10.944 1.00 97.12 159 ALA A CA 1
ATOM 1254 C C . ALA A 1 159 ? 9.729 1.594 -10.164 1.00 97.12 159 ALA A C 1
ATOM 1256 O O . ALA A 1 159 ? 9.402 2.732 -10.498 1.00 97.12 159 ALA A O 1
ATOM 1257 N N . VAL A 1 160 ? 10.616 1.360 -9.194 1.00 97.19 160 VAL A N 1
ATOM 1258 C CA . VAL A 1 160 ? 11.302 2.432 -8.455 1.00 97.19 160 VAL A CA 1
ATOM 1259 C C . VAL A 1 160 ? 12.154 3.288 -9.395 1.00 97.19 160 VAL A C 1
ATOM 1261 O O . VAL A 1 160 ? 12.068 4.511 -9.346 1.00 97.19 160 VAL A O 1
ATOM 1264 N N . ALA A 1 161 ? 12.904 2.680 -10.317 1.00 97.12 161 ALA A N 1
ATOM 1265 C CA . ALA A 1 161 ? 13.704 3.430 -11.286 1.00 97.12 161 ALA A CA 1
ATOM 1266 C C . ALA A 1 161 ? 12.847 4.310 -12.219 1.00 97.12 161 ALA A C 1
ATOM 1268 O O . ALA A 1 161 ? 13.239 5.426 -12.563 1.00 97.12 161 ALA A O 1
ATOM 1269 N N . LEU A 1 162 ? 11.663 3.838 -12.627 1.00 96.88 162 LEU A N 1
ATOM 1270 C CA . LEU A 1 162 ? 10.732 4.630 -13.435 1.00 96.88 162 LEU A CA 1
ATOM 1271 C C . LEU A 1 162 ? 10.077 5.767 -12.639 1.00 96.88 162 LEU A C 1
ATOM 1273 O O . LEU A 1 162 ? 9.749 6.800 -13.227 1.00 96.88 162 LEU A O 1
ATOM 1277 N N . MET A 1 163 ? 9.918 5.624 -11.322 1.00 96.62 163 MET A N 1
ATOM 1278 C CA . MET A 1 163 ? 9.349 6.666 -10.459 1.00 96.62 163 MET A CA 1
ATOM 1279 C C . MET A 1 163 ? 10.192 7.939 -10.416 1.00 96.62 163 MET A C 1
ATOM 1281 O O . MET A 1 163 ? 9.629 9.016 -10.229 1.00 96.62 163 MET A O 1
ATOM 1285 N N . GLU A 1 164 ? 11.491 7.868 -10.715 1.00 95.69 164 GLU A N 1
ATOM 1286 C CA . GLU A 1 164 ? 12.346 9.051 -10.879 1.00 95.69 164 GLU A CA 1
ATOM 1287 C C . GLU A 1 164 ? 11.883 9.962 -12.030 1.00 95.69 164 GLU A C 1
ATOM 1289 O O . GLU A 1 164 ? 12.046 11.186 -11.996 1.00 95.69 164 GLU A O 1
ATOM 1294 N N . GLN A 1 165 ? 11.189 9.405 -13.026 1.00 95.94 165 GLN A N 1
ATOM 1295 C CA . GLN A 1 165 ? 10.710 10.149 -14.185 1.00 95.94 165 GLN A CA 1
ATOM 1296 C C . GLN A 1 165 ? 9.386 10.865 -13.893 1.00 95.94 165 GLN A C 1
ATOM 1298 O O . GLN A 1 165 ? 8.329 10.246 -13.759 1.00 95.94 165 GLN A O 1
ATOM 1303 N N . ARG A 1 166 ? 9.392 12.206 -13.911 1.00 96.31 166 ARG A N 1
ATOM 1304 C CA . ARG A 1 166 ? 8.183 13.026 -13.677 1.00 96.31 166 ARG A CA 1
ATOM 1305 C C . ARG A 1 166 ? 7.002 12.630 -14.573 1.00 96.31 166 ARG A C 1
ATOM 1307 O O . ARG A 1 166 ? 5.869 12.590 -14.099 1.00 96.31 166 ARG A O 1
ATOM 1314 N N . LYS A 1 167 ? 7.255 12.323 -15.851 1.00 96.25 167 LYS A N 1
ATOM 1315 C CA . LYS A 1 167 ? 6.209 11.896 -16.800 1.00 96.25 167 LYS A CA 1
ATOM 1316 C C . LYS A 1 167 ? 5.546 10.587 -16.365 1.00 96.25 167 LYS A C 1
ATOM 1318 O O . LYS A 1 167 ? 4.326 10.477 -16.429 1.00 96.25 167 LYS A O 1
ATOM 1323 N N . PHE A 1 168 ? 6.328 9.625 -15.874 1.00 97.12 168 PHE A N 1
ATOM 1324 C CA . PHE A 1 168 ? 5.798 8.365 -15.355 1.00 97.12 168 PHE A CA 1
ATOM 1325 C C . PHE A 1 168 ? 4.897 8.606 -14.138 1.00 97.12 168 PHE A C 1
ATOM 1327 O O . PHE A 1 168 ? 3.771 8.115 -14.098 1.00 97.12 168 PHE A O 1
ATOM 1334 N N . ARG A 1 169 ? 5.326 9.462 -13.203 1.00 98.00 169 ARG A N 1
ATOM 1335 C CA . ARG A 1 169 ? 4.518 9.837 -12.029 1.00 98.00 169 ARG A CA 1
ATOM 1336 C C . ARG A 1 169 ? 3.190 10.501 -12.394 1.00 98.00 169 ARG A C 1
ATOM 1338 O O . ARG A 1 169 ? 2.172 10.251 -11.747 1.00 98.00 169 ARG A O 1
ATOM 1345 N N . GLN A 1 170 ? 3.185 11.331 -13.438 1.00 97.69 170 GLN A N 1
ATOM 1346 C CA . GLN A 1 170 ? 1.964 11.949 -13.961 1.00 97.69 170 GLN A CA 1
ATOM 1347 C C . GLN A 1 170 ? 1.015 10.909 -14.565 1.00 97.69 170 GLN A C 1
ATOM 1349 O O . GLN A 1 170 ? -0.181 10.971 -14.300 1.00 97.69 170 GLN A O 1
ATOM 1354 N N . ILE A 1 171 ? 1.537 9.932 -15.314 1.00 97.06 171 ILE A N 1
ATOM 1355 C CA . ILE A 1 171 ? 0.742 8.822 -15.866 1.00 97.06 171 ILE A CA 1
ATOM 1356 C C . ILE A 1 171 ? 0.143 7.974 -14.738 1.00 97.06 171 ILE A C 1
ATOM 1358 O O . ILE A 1 171 ? -1.053 7.686 -14.767 1.00 97.06 171 ILE A O 1
ATOM 1362 N N . LEU A 1 172 ? 0.940 7.632 -13.718 1.00 97.88 172 LEU A N 1
ATOM 1363 C CA . LEU A 1 172 ? 0.466 6.915 -12.532 1.00 97.88 172 LEU A CA 1
ATOM 1364 C C . LEU A 1 172 ? -0.684 7.677 -11.868 1.00 97.88 172 LEU A C 1
ATOM 1366 O O . LEU A 1 172 ? -1.760 7.116 -11.694 1.00 97.88 172 LEU A O 1
ATOM 1370 N N . SER A 1 173 ? -0.488 8.965 -11.571 1.00 98.12 173 SER A N 1
ATOM 1371 C CA . SER A 1 173 ? -1.498 9.806 -10.907 1.00 98.12 173 SER A CA 1
ATOM 1372 C C . SER A 1 173 ? -2.760 9.994 -11.756 1.00 98.12 173 SER A C 1
ATOM 1374 O O . SER A 1 173 ? -3.864 10.087 -11.223 1.00 98.12 173 SER A O 1
ATOM 1376 N N . ALA A 1 174 ? -2.609 10.052 -13.083 1.00 97.75 174 ALA A N 1
ATOM 1377 C CA . ALA A 1 174 ? -3.724 10.171 -14.012 1.00 97.75 174 ALA A CA 1
ATOM 1378 C C . ALA A 1 174 ? -4.549 8.885 -14.080 1.00 97.75 174 ALA A C 1
ATOM 1380 O O . ALA A 1 174 ? -5.764 8.971 -14.218 1.00 97.75 174 ALA A O 1
ATOM 1381 N N . ARG A 1 175 ? -3.915 7.713 -13.961 1.00 98.00 175 ARG A N 1
ATOM 1382 C CA . ARG A 1 175 ? -4.586 6.407 -13.982 1.00 98.00 175 ARG A CA 1
ATOM 1383 C C . ARG A 1 175 ? -5.175 6.028 -12.621 1.00 98.00 175 ARG A C 1
ATOM 1385 O O . ARG A 1 175 ? -6.279 5.489 -12.560 1.00 98.00 175 ARG A O 1
ATOM 1392 N N . PHE A 1 176 ? -4.456 6.342 -11.549 1.00 98.44 176 PHE A N 1
ATOM 1393 C CA . PHE A 1 176 ? -4.785 5.974 -10.178 1.00 98.44 176 PHE A CA 1
ATOM 1394 C C . PHE A 1 176 ? -4.828 7.216 -9.281 1.00 98.44 176 PHE A C 1
ATOM 1396 O O . PHE A 1 176 ? -3.842 7.513 -8.618 1.00 98.44 176 PHE A O 1
ATOM 1403 N N . PRO A 1 177 ? -5.945 7.967 -9.234 1.00 98.31 177 PRO A N 1
ATOM 1404 C CA . PRO A 1 177 ? -6.066 9.168 -8.399 1.00 98.31 177 PRO A CA 1
ATOM 1405 C C . PRO A 1 177 ? -6.101 8.880 -6.887 1.00 98.31 177 PRO A C 1
ATOM 1407 O O . PRO A 1 177 ? -6.030 9.826 -6.090 1.00 98.31 177 PRO A O 1
ATOM 1410 N N . ILE A 1 178 ? -6.262 7.607 -6.504 1.00 98.75 178 ILE A N 1
ATOM 1411 C CA . ILE A 1 178 ? -6.267 7.099 -5.130 1.00 98.75 178 ILE A CA 1
ATOM 1412 C C . ILE A 1 178 ? -5.489 5.775 -5.099 1.00 98.75 178 ILE A C 1
ATOM 1414 O O . ILE A 1 178 ? -5.736 4.894 -5.929 1.00 98.75 178 ILE A O 1
ATOM 1418 N N . LEU A 1 179 ? -4.573 5.649 -4.139 1.00 98.56 179 LEU A N 1
ATOM 1419 C CA . LEU A 1 179 ? -3.726 4.484 -3.902 1.00 98.56 179 LEU A CA 1
ATOM 1420 C C . LEU A 1 179 ? -3.849 4.044 -2.440 1.00 98.56 179 LEU A C 1
ATOM 1422 O O . LEU A 1 179 ? -3.432 4.761 -1.533 1.00 98.56 179 LEU A O 1
ATOM 1426 N N . PHE A 1 180 ? -4.394 2.858 -2.207 1.00 98.69 180 PHE A N 1
ATOM 1427 C CA . PHE A 1 180 ? -4.422 2.221 -0.896 1.00 98.69 180 PHE A CA 1
ATOM 1428 C C . PHE A 1 180 ? -3.419 1.079 -0.838 1.00 98.69 180 PHE A C 1
ATOM 1430 O O . PHE A 1 180 ? -3.335 0.281 -1.769 1.00 98.69 180 PHE A O 1
ATOM 1437 N N . ILE A 1 181 ? -2.656 1.020 0.249 1.00 97.81 181 ILE A N 1
ATOM 1438 C CA . ILE A 1 181 ? -1.656 -0.017 0.503 1.00 97.81 181 ILE A CA 1
ATOM 1439 C C . ILE A 1 181 ? -2.033 -0.698 1.814 1.00 97.81 181 ILE A C 1
ATOM 1441 O O . ILE A 1 181 ? -1.951 -0.079 2.875 1.00 97.81 181 ILE A O 1
ATOM 1445 N N . ASP A 1 182 ? -2.483 -1.943 1.718 1.00 96.50 182 ASP A N 1
ATOM 1446 C CA . ASP A 1 182 ? -2.720 -2.822 2.859 1.00 96.50 182 ASP A CA 1
ATOM 1447 C C . ASP A 1 182 ? -1.420 -3.519 3.274 1.00 96.50 182 ASP A C 1
ATOM 1449 O O . ASP A 1 182 ? -0.556 -3.777 2.435 1.00 96.50 182 ASP A O 1
ATOM 1453 N N . GLU A 1 183 ? -1.288 -3.804 4.567 1.00 94.62 183 GLU A N 1
ATOM 1454 C CA . GLU A 1 183 ? -0.046 -4.269 5.198 1.00 94.62 183 GLU A CA 1
ATOM 1455 C C . GLU A 1 183 ? 1.174 -3.414 4.808 1.00 94.62 183 GLU A C 1
ATOM 1457 O O . GLU A 1 183 ? 2.208 -3.922 4.369 1.00 94.62 183 GLU A O 1
ATOM 1462 N N . TYR A 1 184 ? 1.063 -2.082 4.936 1.00 95.50 184 TYR A N 1
ATOM 1463 C CA . TYR A 1 184 ? 2.125 -1.182 4.463 1.00 95.50 184 TYR A CA 1
ATOM 1464 C C . TYR A 1 184 ? 3.498 -1.502 5.069 1.00 95.50 184 TYR A C 1
ATOM 1466 O O . TYR A 1 184 ? 4.499 -1.284 4.394 1.00 95.50 184 TYR A O 1
ATOM 1474 N N . GLN A 1 185 ? 3.562 -2.023 6.301 1.00 94.31 185 GLN A N 1
ATOM 1475 C CA . GLN A 1 185 ? 4.817 -2.318 6.996 1.00 94.31 185 GLN A CA 1
ATOM 1476 C C . GLN A 1 185 ? 5.684 -3.351 6.262 1.00 94.31 185 GLN A C 1
ATOM 1478 O O . GLN A 1 185 ? 6.907 -3.341 6.408 1.00 94.31 185 GLN A O 1
ATOM 1483 N N . ASP A 1 186 ? 5.052 -4.204 5.456 1.00 92.06 186 ASP A N 1
ATOM 1484 C CA . ASP A 1 186 ? 5.695 -5.262 4.680 1.00 92.06 186 ASP A CA 1
ATOM 1485 C C . ASP A 1 186 ? 6.016 -4.805 3.242 1.00 92.06 186 ASP A C 1
ATOM 1487 O O . ASP A 1 186 ? 6.517 -5.572 2.423 1.00 92.06 186 ASP A O 1
ATOM 1491 N N . THR A 1 187 ? 5.783 -3.525 2.931 1.00 92.12 187 THR A N 1
ATOM 1492 C CA . THR A 1 187 ? 6.120 -2.928 1.632 1.00 92.12 187 THR A CA 1
ATOM 1493 C C . THR A 1 187 ? 7.593 -2.756 1.444 1.00 92.12 187 THR A C 1
ATOM 1495 O O . THR A 1 187 ? 8.246 -2.152 2.280 1.00 92.12 187 THR A O 1
ATOM 1498 N N . ASN A 1 188 ? 8.106 -3.236 0.307 1.00 93.31 188 ASN A N 1
ATOM 1499 C CA . ASN A 1 188 ? 9.504 -3.080 -0.056 1.00 93.31 188 ASN A CA 1
ATOM 1500 C C . ASN A 1 188 ? 9.964 -1.637 0.197 1.00 93.31 188 ASN A C 1
ATOM 1502 O O . ASN A 1 188 ? 9.374 -0.684 -0.328 1.00 93.31 188 ASN A O 1
ATOM 1506 N N . ALA A 1 189 ? 11.018 -1.489 1.001 1.00 94.00 189 ALA A N 1
ATOM 1507 C CA . ALA A 1 189 ? 11.447 -0.192 1.510 1.00 94.00 189 ALA A CA 1
ATOM 1508 C C . ALA A 1 189 ? 11.739 0.827 0.396 1.00 94.00 189 ALA A C 1
ATOM 1510 O O . ALA A 1 189 ? 11.381 1.996 0.524 1.00 94.00 189 ALA A O 1
ATOM 1511 N N . ASN A 1 190 ? 12.315 0.397 -0.732 1.00 95.38 190 ASN A N 1
ATOM 1512 C CA . ASN A 1 190 ? 12.612 1.294 -1.852 1.00 95.38 190 ASN A CA 1
ATOM 1513 C C . ASN A 1 190 ? 11.338 1.800 -2.532 1.00 95.38 190 ASN A C 1
ATOM 1515 O O . ASN A 1 190 ? 11.246 2.978 -2.878 1.00 95.38 190 ASN A O 1
ATOM 1519 N N . PHE A 1 191 ? 10.333 0.937 -2.687 1.00 95.81 191 PHE A N 1
ATOM 1520 C CA . PHE A 1 191 ? 9.042 1.341 -3.235 1.00 95.81 191 PHE A CA 1
ATOM 1521 C C . PHE A 1 191 ? 8.295 2.287 -2.288 1.00 95.81 191 PHE A C 1
ATOM 1523 O O . PHE A 1 191 ? 7.827 3.342 -2.719 1.00 95.81 191 PHE A O 1
ATOM 1530 N N . ALA A 1 192 ? 8.249 1.964 -0.992 1.00 96.25 192 ALA A N 1
ATOM 1531 C CA . ALA A 1 192 ? 7.660 2.828 0.029 1.00 96.25 192 ALA A CA 1
ATOM 1532 C C . ALA A 1 192 ? 8.339 4.208 0.076 1.00 96.25 192 ALA A C 1
ATOM 1534 O O . ALA A 1 192 ? 7.662 5.237 0.042 1.00 96.25 192 ALA A O 1
ATOM 1535 N N . ASN A 1 193 ? 9.675 4.239 0.062 1.00 97.00 193 ASN A N 1
ATOM 1536 C CA . ASN A 1 193 ? 10.451 5.476 0.013 1.00 97.00 193 ASN A CA 1
ATOM 1537 C C . ASN A 1 193 ? 10.173 6.268 -1.266 1.00 97.00 193 ASN A C 1
ATOM 1539 O O . ASN A 1 193 ? 10.021 7.483 -1.207 1.00 97.00 193 ASN A O 1
ATOM 1543 N N . SER A 1 194 ? 10.037 5.600 -2.411 1.00 97.31 194 SER A N 1
ATOM 1544 C CA . SER A 1 194 ? 9.681 6.257 -3.669 1.00 97.31 194 SER A CA 1
ATOM 1545 C C . SER A 1 194 ? 8.305 6.939 -3.590 1.00 97.31 194 SER A C 1
ATOM 1547 O O . SER A 1 194 ? 8.163 8.095 -3.986 1.00 97.31 194 SER A O 1
ATOM 1549 N N . ILE A 1 195 ? 7.301 6.281 -2.999 1.00 97.81 195 ILE A N 1
ATOM 1550 C CA . ILE A 1 195 ? 5.979 6.881 -2.747 1.00 97.81 195 ILE A CA 1
ATOM 1551 C C . ILE A 1 195 ? 6.091 8.093 -1.809 1.00 97.81 195 ILE A C 1
ATOM 1553 O O . ILE A 1 195 ? 5.503 9.147 -2.075 1.00 97.81 195 ILE A O 1
ATOM 1557 N N . LEU A 1 196 ? 6.865 7.960 -0.730 1.00 97.56 196 LEU A N 1
ATOM 1558 C CA . LEU A 1 196 ? 7.079 9.020 0.249 1.00 97.56 196 LEU A CA 1
ATOM 1559 C C . LEU A 1 196 ? 7.715 10.261 -0.394 1.00 97.56 196 LEU A C 1
ATOM 1561 O O . LEU A 1 196 ? 7.141 11.348 -0.327 1.00 97.56 196 LEU A O 1
ATOM 1565 N N . GLN A 1 197 ? 8.857 10.081 -1.060 1.00 98.06 197 GLN A N 1
ATOM 1566 C CA . GLN A 1 197 ? 9.648 11.154 -1.669 1.00 98.06 197 GLN A CA 1
ATOM 1567 C C . GLN A 1 197 ? 8.921 11.844 -2.819 1.00 98.06 197 GLN A C 1
ATOM 1569 O O . GLN A 1 197 ? 8.977 13.065 -2.945 1.00 98.06 197 GLN A O 1
ATOM 1574 N N . HIS A 1 198 ? 8.213 11.083 -3.654 1.00 98.25 198 HIS A N 1
ATOM 1575 C CA . HIS A 1 198 ? 7.673 11.628 -4.896 1.00 98.25 198 HIS A CA 1
ATOM 1576 C C . HIS A 1 198 ? 6.215 12.093 -4.816 1.00 98.25 198 HIS A C 1
ATOM 1578 O O . HIS A 1 198 ? 5.788 12.845 -5.698 1.00 98.25 198 HIS A O 1
ATOM 1584 N N . PHE A 1 199 ? 5.456 11.686 -3.791 1.00 98.19 199 PHE A N 1
ATOM 1585 C CA . PHE A 1 199 ? 4.038 12.046 -3.650 1.00 98.19 199 PHE A CA 1
ATOM 1586 C C . PHE A 1 199 ? 3.690 12.647 -2.285 1.00 98.19 199 PHE A C 1
ATOM 1588 O O . PHE A 1 199 ? 3.110 13.734 -2.226 1.00 98.19 199 PHE A O 1
ATOM 1595 N N . ILE A 1 200 ? 4.051 11.978 -1.185 1.00 97.94 200 ILE A N 1
ATOM 1596 C CA . ILE A 1 200 ? 3.623 12.385 0.166 1.00 97.94 200 ILE A CA 1
ATOM 1597 C C . ILE A 1 200 ? 4.346 13.659 0.617 1.00 97.94 200 ILE A C 1
ATOM 1599 O O . ILE A 1 200 ? 3.692 14.633 0.991 1.00 97.94 200 ILE A O 1
ATOM 1603 N N . ILE A 1 201 ? 5.680 13.675 0.557 1.00 97.88 201 ILE A N 1
ATOM 1604 C CA . ILE A 1 201 ? 6.506 14.834 0.925 1.00 97.88 201 ILE A CA 1
ATOM 1605 C C . ILE A 1 201 ? 6.121 16.073 0.098 1.00 97.88 201 ILE A C 1
ATOM 1607 O O . ILE A 1 201 ? 5.754 17.080 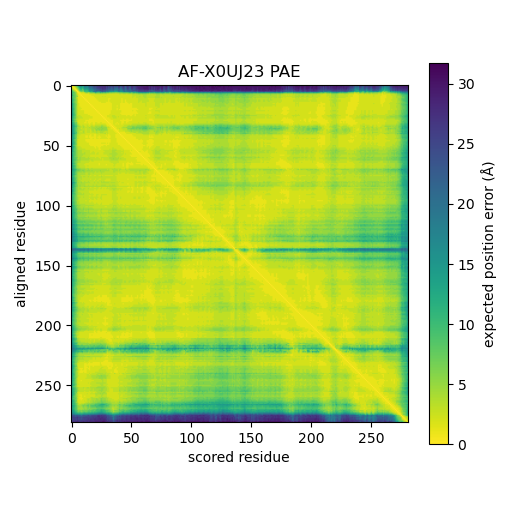0.699 1.00 97.88 201 ILE A O 1
ATOM 1611 N N . PRO A 1 202 ? 6.097 16.029 -1.247 1.00 97.06 202 PRO A N 1
ATOM 1612 C CA . PRO A 1 202 ? 5.758 17.198 -2.060 1.00 97.06 202 PRO A CA 1
ATOM 1613 C C . PRO A 1 202 ? 4.263 17.558 -2.079 1.00 97.06 202 PRO A C 1
ATOM 1615 O O . PRO A 1 202 ? 3.905 18.567 -2.682 1.00 97.06 202 PRO A O 1
ATOM 1618 N N . ARG A 1 203 ? 3.383 16.759 -1.453 1.00 96.44 203 ARG A N 1
ATOM 1619 C CA . ARG A 1 203 ? 1.914 16.922 -1.481 1.00 96.44 203 ARG A CA 1
ATOM 1620 C C . ARG A 1 203 ? 1.333 16.982 -2.903 1.00 96.44 203 ARG A C 1
ATOM 1622 O O . ARG A 1 203 ? 0.473 17.811 -3.201 1.00 96.44 203 ARG A O 1
ATOM 1629 N N . VAL A 1 204 ? 1.789 16.097 -3.791 1.00 96.25 204 VAL A N 1
ATOM 1630 C CA . VAL A 1 204 ? 1.304 16.012 -5.180 1.00 96.25 204 VAL A CA 1
ATOM 1631 C C . VAL A 1 204 ? 0.901 14.592 -5.559 1.00 96.25 204 VAL A C 1
ATOM 1633 O O . VAL A 1 204 ? 1.388 13.619 -4.993 1.00 96.25 204 VAL A O 1
ATOM 1636 N N . GLY A 1 205 ? 0.056 14.473 -6.584 1.00 96.88 205 GLY A N 1
ATOM 1637 C CA . GLY A 1 205 ? -0.333 13.187 -7.154 1.00 96.88 205 GLY A CA 1
ATOM 1638 C C . GLY A 1 205 ? -1.561 12.571 -6.471 1.00 96.88 205 GLY A C 1
ATOM 1639 O O . GLY A 1 205 ? -2.533 13.290 -6.204 1.00 96.88 205 GLY A O 1
ATOM 1640 N N . PRO A 1 206 ? -1.588 11.241 -6.280 1.00 98.06 206 PRO A N 1
ATOM 1641 C CA . PRO A 1 206 ? -2.756 10.555 -5.754 1.00 98.06 206 PRO A CA 1
ATOM 1642 C C . PRO A 1 206 ? -2.965 10.819 -4.262 1.00 98.06 206 PRO A C 1
ATOM 1644 O O . PRO A 1 206 ? -2.032 11.142 -3.535 1.00 98.06 206 PRO A O 1
ATOM 1647 N N . LEU A 1 207 ? -4.201 10.608 -3.805 1.00 98.62 207 LEU A N 1
ATOM 1648 C CA . LEU A 1 207 ? -4.461 10.373 -2.385 1.00 98.62 207 LEU A CA 1
ATOM 1649 C C . LEU A 1 207 ? -3.877 9.005 -2.014 1.00 98.62 207 LEU A C 1
ATOM 1651 O O . LEU A 1 207 ? -4.239 8.010 -2.640 1.00 98.62 207 LEU A O 1
ATOM 1655 N N . ILE A 1 208 ? -3.027 8.950 -0.993 1.00 98.75 208 ILE A N 1
ATOM 1656 C CA . ILE A 1 208 ? -2.404 7.718 -0.506 1.00 98.75 208 ILE A CA 1
ATOM 1657 C C . ILE A 1 208 ? -2.932 7.377 0.888 1.00 98.75 208 ILE A C 1
ATOM 1659 O O . ILE A 1 208 ? -2.843 8.188 1.811 1.00 98.75 208 ILE A O 1
ATOM 1663 N N . GLY A 1 209 ? -3.464 6.165 1.035 1.00 98.62 209 GLY A N 1
ATOM 1664 C CA . GLY A 1 209 ? -3.888 5.596 2.314 1.00 98.62 209 GLY A CA 1
ATOM 1665 C C . GLY A 1 209 ? -3.068 4.357 2.651 1.00 98.62 209 GLY A C 1
ATOM 1666 O O . GLY A 1 209 ? -3.113 3.369 1.921 1.00 98.62 209 GLY A O 1
ATOM 1667 N N . LEU A 1 210 ? -2.322 4.402 3.751 1.00 98.44 210 LEU A N 1
ATOM 1668 C CA . LEU A 1 210 ? -1.546 3.270 4.255 1.00 98.44 210 LEU A CA 1
ATOM 1669 C C . LEU A 1 210 ? -2.329 2.586 5.378 1.00 98.44 210 LEU A C 1
ATOM 1671 O O . LEU A 1 210 ? -2.679 3.236 6.360 1.00 98.44 210 LEU A O 1
ATOM 1675 N N . PHE A 1 211 ? -2.600 1.292 5.255 1.00 98.00 211 PHE A N 1
ATOM 1676 C CA . PHE A 1 211 ? -3.294 0.483 6.258 1.00 98.00 211 PHE A CA 1
ATOM 1677 C C . PHE A 1 211 ? -2.341 -0.592 6.764 1.00 98.00 211 PHE A C 1
ATOM 1679 O O . PHE A 1 211 ? -1.778 -1.336 5.966 1.00 98.00 211 PHE A O 1
ATOM 1686 N N . GLY A 1 212 ? -2.118 -0.683 8.073 1.00 95.88 212 GLY A N 1
ATOM 1687 C CA . GLY A 1 212 ? -1.146 -1.650 8.580 1.00 95.88 212 GLY A CA 1
ATOM 1688 C C . GLY A 1 212 ? -0.879 -1.547 10.070 1.00 95.88 212 GLY A C 1
ATOM 1689 O O . GLY A 1 212 ? -1.583 -0.847 10.802 1.00 95.88 212 GLY A O 1
ATOM 1690 N N . ASP A 1 213 ? 0.142 -2.279 10.496 1.00 94.50 213 ASP A N 1
ATOM 1691 C CA . ASP A 1 213 ? 0.672 -2.246 11.852 1.00 94.50 213 ASP A CA 1
ATOM 1692 C C . ASP A 1 213 ? 2.195 -2.376 11.810 1.00 94.50 213 ASP A C 1
ATOM 1694 O O . ASP A 1 213 ? 2.736 -3.436 11.503 1.00 94.50 213 ASP A O 1
ATOM 1698 N N . SER A 1 214 ? 2.893 -1.303 12.168 1.00 92.88 214 SER A N 1
ATOM 1699 C CA . SER A 1 214 ? 4.357 -1.259 12.224 1.00 92.88 214 SER A CA 1
ATOM 1700 C C . SER A 1 214 ? 4.980 -2.298 13.167 1.00 92.88 214 SER A C 1
ATOM 1702 O O . SER A 1 214 ? 6.119 -2.703 12.941 1.00 92.88 214 SER A O 1
ATOM 1704 N N . TRP A 1 215 ? 4.247 -2.767 14.185 1.00 91.56 215 TRP A N 1
ATOM 1705 C CA . TRP A 1 215 ? 4.702 -3.807 15.120 1.00 91.56 215 TRP A CA 1
ATOM 1706 C C . TRP A 1 215 ? 4.536 -5.235 14.577 1.00 91.56 215 TRP A C 1
ATOM 1708 O O . TRP A 1 215 ? 5.043 -6.175 15.184 1.00 91.56 215 TRP A O 1
ATOM 1718 N N . GLN A 1 216 ? 3.845 -5.413 13.447 1.00 87.50 216 GLN A N 1
ATOM 1719 C CA . GLN A 1 216 ? 3.637 -6.710 12.789 1.00 87.50 216 GLN A CA 1
ATOM 1720 C C . GLN A 1 216 ? 4.497 -6.881 11.531 1.00 87.50 216 GLN A C 1
ATOM 1722 O O . GLN A 1 216 ? 4.178 -7.701 10.675 1.00 87.50 216 GLN A O 1
ATOM 1727 N N . LYS A 1 217 ? 5.601 -6.132 11.409 1.00 89.62 217 LYS A N 1
ATOM 1728 C CA . LYS A 1 217 ? 6.571 -6.344 10.330 1.00 89.62 217 LYS A CA 1
ATOM 1729 C C . LYS A 1 217 ? 7.197 -7.733 10.472 1.00 89.62 217 LYS A C 1
ATOM 1731 O O . LYS A 1 217 ? 7.863 -8.008 11.470 1.00 89.62 217 LYS A O 1
ATOM 1736 N N . ILE A 1 218 ? 7.027 -8.574 9.455 1.00 81.38 218 ILE A N 1
ATOM 1737 C CA . ILE A 1 218 ? 7.565 -9.946 9.441 1.00 81.38 218 ILE A CA 1
ATOM 1738 C C . ILE A 1 218 ? 8.540 -10.207 8.287 1.00 81.38 218 ILE A C 1
ATOM 1740 O O . ILE A 1 218 ? 9.320 -11.155 8.363 1.00 81.38 218 ILE A O 1
ATOM 1744 N N . TYR A 1 219 ? 8.559 -9.361 7.251 1.00 76.44 219 TYR A N 1
ATOM 1745 C CA . TYR A 1 219 ? 9.516 -9.467 6.144 1.00 76.44 219 TYR A CA 1
ATOM 1746 C C . TYR A 1 219 ? 10.705 -8.522 6.344 1.00 76.44 219 TYR A C 1
ATOM 1748 O O . TYR A 1 219 ? 10.530 -7.337 6.633 1.00 76.44 219 TYR A O 1
ATOM 1756 N N . GLY A 1 220 ? 11.930 -9.033 6.186 1.00 76.00 220 GLY A N 1
ATOM 1757 C CA . GLY A 1 220 ? 13.161 -8.280 6.466 1.00 76.00 220 GLY A CA 1
ATOM 1758 C C . GLY A 1 220 ? 13.301 -6.987 5.651 1.00 76.00 220 GLY A C 1
ATOM 1759 O O . GLY A 1 220 ? 13.691 -5.954 6.200 1.00 76.00 220 GLY A O 1
ATOM 1760 N N . ASP A 1 221 ? 12.900 -7.016 4.379 1.00 80.88 221 ASP A N 1
ATOM 1761 C CA . ASP A 1 221 ? 12.974 -5.905 3.419 1.00 80.88 221 ASP A CA 1
ATOM 1762 C C . ASP A 1 221 ? 11.762 -4.950 3.452 1.00 80.88 221 ASP A C 1
ATOM 1764 O O . ASP A 1 221 ? 11.730 -3.959 2.711 1.00 80.88 221 ASP A O 1
ATOM 1768 N N . GLY A 1 222 ? 10.783 -5.217 4.323 1.00 83.50 222 GLY A N 1
ATOM 1769 C CA . GLY A 1 222 ? 9.631 -4.344 4.535 1.00 83.50 222 GLY A CA 1
ATOM 1770 C C . GLY A 1 222 ? 10.034 -2.966 5.070 1.00 83.50 222 GLY A C 1
ATOM 1771 O O . GLY A 1 222 ? 11.023 -2.813 5.793 1.00 83.50 222 GLY A O 1
ATOM 1772 N N . SER A 1 223 ? 9.257 -1.938 4.759 1.00 88.81 223 SER A N 1
ATOM 1773 C CA . SER A 1 223 ? 9.522 -0.555 5.155 1.00 88.81 223 SER A CA 1
ATOM 1774 C C . SER A 1 223 ? 9.422 -0.350 6.662 1.00 88.81 223 SER A C 1
ATOM 1776 O O . SER A 1 223 ? 10.023 0.578 7.194 1.00 88.81 223 SER A O 1
ATOM 1778 N N . GLY A 1 224 ? 8.656 -1.196 7.358 1.00 92.94 224 GLY A N 1
ATOM 1779 C CA . GLY A 1 224 ? 8.287 -0.959 8.746 1.00 92.94 224 GLY A CA 1
ATOM 1780 C C . GLY A 1 224 ? 7.463 0.320 8.880 1.00 92.94 224 GLY A C 1
ATOM 1781 O O . GLY A 1 224 ? 6.548 0.567 8.092 1.00 92.94 224 GLY A O 1
ATOM 1782 N N . LEU A 1 225 ? 7.783 1.130 9.887 1.00 93.62 225 LEU A N 1
ATOM 1783 C CA . LEU A 1 225 ? 7.104 2.389 10.175 1.00 93.62 225 LEU A CA 1
ATOM 1784 C C . LEU A 1 225 ? 7.377 3.442 9.084 1.00 93.62 225 LEU A C 1
ATOM 1786 O O . LEU A 1 225 ? 8.524 3.792 8.828 1.00 93.62 225 LEU A O 1
ATOM 1790 N N . ILE A 1 226 ? 6.314 3.988 8.486 1.00 94.12 226 ILE A N 1
ATOM 1791 C CA . ILE A 1 226 ? 6.389 5.123 7.551 1.00 94.12 226 ILE A CA 1
ATOM 1792 C C . ILE A 1 226 ? 5.768 6.347 8.226 1.00 94.12 226 ILE A C 1
ATOM 1794 O O . ILE A 1 226 ? 4.582 6.312 8.560 1.00 94.12 226 ILE A O 1
ATOM 1798 N N . GLU A 1 227 ? 6.539 7.422 8.413 1.00 94.06 227 GLU A N 1
ATOM 1799 C CA . GLU A 1 227 ? 6.096 8.665 9.067 1.00 94.06 227 GLU A CA 1
ATOM 1800 C C . GLU A 1 227 ? 6.535 9.913 8.319 1.00 94.06 227 GLU A C 1
ATOM 1802 O O . GLU A 1 227 ? 7.642 9.988 7.792 1.00 94.06 227 GLU A O 1
ATOM 1807 N N . HIS A 1 228 ? 5.642 10.902 8.289 1.00 97.19 228 HIS A N 1
ATOM 1808 C CA . HIS A 1 228 ? 5.921 12.244 7.802 1.00 97.19 228 HIS A CA 1
ATOM 1809 C C . HIS A 1 228 ? 4.828 13.208 8.272 1.00 97.19 228 HIS A C 1
ATOM 1811 O O . HIS A 1 228 ? 3.676 12.810 8.417 1.00 97.19 228 HIS A O 1
ATOM 1817 N N . GLU A 1 229 ? 5.133 14.499 8.392 1.00 96.31 229 GLU A N 1
ATOM 1818 C CA . GLU A 1 229 ? 4.146 15.547 8.721 1.00 96.31 229 GLU A CA 1
ATOM 1819 C C . GLU A 1 229 ? 2.995 15.669 7.699 1.00 96.31 229 GLU A C 1
ATOM 1821 O O . GLU A 1 229 ? 1.912 16.159 8.008 1.00 96.31 229 GLU A O 1
ATOM 1826 N N . ASN A 1 230 ? 3.216 15.181 6.475 1.00 97.38 230 ASN A N 1
ATOM 1827 C CA . ASN A 1 230 ? 2.242 15.197 5.373 1.00 97.38 230 ASN A CA 1
ATOM 1828 C C . ASN A 1 230 ? 1.423 13.904 5.288 1.00 97.38 230 ASN A C 1
ATOM 1830 O O . ASN A 1 230 ? 0.709 13.691 4.307 1.00 97.38 230 ASN A O 1
ATOM 1834 N N . LEU A 1 231 ? 1.559 13.037 6.290 1.00 97.12 231 LEU A N 1
ATOM 1835 C CA . LEU A 1 231 ? 0.884 11.758 6.402 1.00 97.12 231 LEU A CA 1
ATOM 1836 C C . LEU A 1 231 ? 0.104 11.741 7.718 1.00 97.12 231 LEU A C 1
ATOM 1838 O O . LEU A 1 231 ? 0.670 11.544 8.790 1.00 97.12 231 LEU A O 1
ATOM 1842 N N . THR A 1 232 ? -1.205 11.972 7.649 1.00 98.38 232 THR A N 1
ATOM 1843 C CA . THR A 1 232 ? -2.057 12.036 8.840 1.00 98.38 232 THR A CA 1
ATOM 1844 C C . THR A 1 232 ? -2.119 10.676 9.532 1.00 98.38 232 THR A C 1
ATOM 1846 O O . THR A 1 232 ? -2.553 9.688 8.942 1.00 98.38 232 THR A O 1
ATOM 1849 N N . TYR A 1 233 ? -1.704 10.621 10.796 1.00 98.06 233 TYR A N 1
ATOM 1850 C CA . TYR A 1 233 ? -1.809 9.419 11.616 1.00 98.06 233 TYR A CA 1
ATOM 1851 C C . TYR A 1 233 ? -3.246 9.195 12.098 1.00 98.06 233 TYR A C 1
ATOM 1853 O O . TYR A 1 233 ? -3.858 10.099 12.662 1.00 98.06 233 TYR A O 1
ATOM 1861 N N . ILE A 1 234 ? -3.752 7.974 11.922 1.00 98.38 234 ILE A N 1
ATOM 1862 C CA . ILE A 1 234 ? -5.057 7.523 12.409 1.00 98.38 234 ILE A CA 1
ATOM 1863 C C . ILE A 1 234 ? -4.843 6.245 13.224 1.00 98.38 234 ILE A C 1
ATOM 1865 O O . ILE A 1 234 ? -4.667 5.157 12.674 1.00 98.38 234 ILE A O 1
ATOM 1869 N N . GLY A 1 235 ? -4.857 6.364 14.551 1.00 97.12 235 GLY A N 1
ATOM 1870 C CA . GLY A 1 235 ? -4.709 5.220 15.452 1.00 97.12 235 GLY A CA 1
ATOM 1871 C C . GLY A 1 235 ? -6.039 4.500 15.672 1.00 97.12 235 GLY A C 1
ATOM 1872 O O . GLY A 1 235 ? -6.911 5.000 16.385 1.00 97.12 235 GLY A O 1
ATOM 1873 N N . LYS A 1 236 ? -6.206 3.296 15.116 1.00 96.44 236 LYS A N 1
ATOM 1874 C CA . LYS A 1 236 ? -7.408 2.479 15.324 1.00 96.44 236 LYS A CA 1
ATOM 1875 C C . LYS A 1 236 ? -7.321 1.728 16.653 1.00 96.44 236 LYS A C 1
ATOM 1877 O O . LYS A 1 236 ? -6.854 0.596 16.733 1.00 96.44 236 LYS A O 1
ATOM 1882 N N . LYS A 1 237 ? -7.847 2.366 17.694 1.00 96.75 237 LYS A N 1
ATOM 1883 C CA . LYS A 1 237 ? -7.842 1.904 19.092 1.00 96.75 237 LYS A CA 1
ATOM 1884 C C . LYS A 1 237 ? -8.898 0.840 19.420 1.00 96.75 237 LYS A C 1
ATOM 1886 O O . LYS A 1 237 ? -9.297 0.717 20.565 1.00 96.75 237 LYS A O 1
ATOM 1891 N N . ALA A 1 238 ? -9.407 0.096 18.445 1.00 96.94 238 ALA A N 1
ATOM 1892 C CA . ALA A 1 238 ? -10.410 -0.942 18.691 1.00 96.94 238 ALA A CA 1
ATOM 1893 C C . ALA A 1 238 ? -9.753 -2.325 18.758 1.00 96.94 238 ALA A C 1
ATOM 1895 O O . ALA A 1 238 ? -8.782 -2.570 18.048 1.00 96.94 238 ALA A O 1
ATOM 1896 N N . ASN A 1 239 ? -10.312 -3.246 19.540 1.00 96.50 239 ASN A N 1
ATOM 1897 C CA . ASN A 1 239 ? -10.014 -4.671 19.466 1.00 96.50 239 ASN A CA 1
ATOM 1898 C C . ASN A 1 239 ? -11.315 -5.483 19.552 1.00 96.50 239 ASN A C 1
ATOM 1900 O O . ASN A 1 239 ? -11.989 -5.528 20.581 1.00 96.50 239 ASN A O 1
ATOM 1904 N N . PHE A 1 240 ? -11.667 -6.130 18.440 1.00 95.06 240 PHE A N 1
ATOM 1905 C CA . PHE A 1 240 ? -12.888 -6.929 18.314 1.00 95.06 240 PHE A CA 1
ATOM 1906 C C . PHE A 1 240 ? -12.664 -8.428 18.524 1.00 95.06 240 PHE A C 1
ATOM 1908 O O . PHE A 1 240 ? -13.633 -9.186 18.532 1.00 95.06 240 PHE A O 1
ATOM 1915 N N . ARG A 1 241 ? -11.402 -8.860 18.630 1.00 94.31 241 ARG A N 1
ATOM 1916 C CA . ARG A 1 241 ? -11.010 -10.275 18.651 1.00 94.31 241 ARG A CA 1
ATOM 1917 C C . ARG A 1 241 ? -10.695 -10.761 20.060 1.00 94.31 241 ARG A C 1
ATOM 1919 O O . ARG A 1 241 ? -11.030 -11.889 20.402 1.00 94.31 241 ARG A O 1
ATOM 1926 N N . SER A 1 242 ? -10.013 -9.931 20.836 1.00 95.50 242 SER A N 1
ATOM 1927 C CA . SER A 1 242 ? -9.388 -10.333 22.088 1.00 95.50 242 SER A CA 1
ATOM 1928 C C . SER A 1 242 ? -10.225 -9.937 23.300 1.00 95.50 242 SER A C 1
ATOM 1930 O O . SER A 1 242 ? -10.831 -8.867 23.339 1.00 95.50 242 SER A O 1
ATOM 1932 N N . VAL A 1 243 ? -10.206 -10.795 24.319 1.00 95.12 243 VAL A N 1
ATOM 1933 C CA . VAL A 1 243 ? -10.795 -10.526 25.639 1.00 95.12 243 VAL A CA 1
ATOM 1934 C C . VAL A 1 243 ? -9.978 -9.493 26.416 1.00 95.12 243 VAL A C 1
ATOM 1936 O O . VAL A 1 243 ? -8.784 -9.301 26.159 1.00 95.12 243 VAL A O 1
ATOM 1939 N N . LYS A 1 244 ? -10.597 -8.878 27.429 1.00 95.06 244 LYS A N 1
ATOM 1940 C CA . LYS A 1 244 ? -10.001 -7.802 28.231 1.00 95.06 244 LYS A CA 1
ATOM 1941 C C . LYS A 1 244 ? -8.605 -8.120 28.765 1.00 95.06 244 LYS A C 1
ATOM 1943 O O . LYS A 1 244 ? -7.708 -7.305 28.597 1.00 95.06 244 LYS A O 1
ATOM 1948 N N . LYS A 1 245 ? -8.380 -9.310 29.333 1.00 95.62 245 LYS A N 1
ATOM 1949 C CA . LYS A 1 245 ? -7.057 -9.693 29.869 1.00 95.62 245 LYS A CA 1
ATOM 1950 C C . LYS A 1 245 ? -5.947 -9.719 28.820 1.00 95.62 245 LYS A C 1
ATOM 1952 O O . LYS A 1 245 ? -4.825 -9.332 29.123 1.00 95.62 245 LYS A O 1
ATOM 1957 N N . VAL A 1 246 ? -6.257 -10.137 27.594 1.00 95.50 246 VAL A N 1
ATOM 1958 C CA . VAL A 1 246 ? -5.291 -10.120 26.487 1.00 95.50 246 VAL A CA 1
ATOM 1959 C C . VAL A 1 246 ? -5.016 -8.680 26.064 1.00 95.50 246 VAL A C 1
ATOM 1961 O O . VAL A 1 246 ? -3.859 -8.302 25.913 1.00 95.50 246 VAL A O 1
ATOM 1964 N N . VAL A 1 247 ? -6.056 -7.852 25.935 1.00 95.25 247 VAL A N 1
ATOM 1965 C CA . VAL A 1 247 ? -5.902 -6.438 25.558 1.00 95.25 247 VAL A CA 1
ATOM 1966 C C . VAL A 1 247 ? -5.151 -5.633 26.622 1.00 95.25 247 VAL A C 1
ATOM 1968 O O . VAL A 1 247 ? -4.307 -4.817 26.274 1.00 95.25 247 VAL A O 1
ATOM 1971 N N . GLU A 1 248 ? -5.362 -5.908 27.911 1.00 95.31 248 GLU A N 1
ATOM 1972 C CA . GLU A 1 248 ? -4.576 -5.318 29.004 1.00 95.31 248 GLU A CA 1
ATOM 1973 C C . GLU A 1 248 ? -3.075 -5.602 28.841 1.00 95.31 248 GLU A C 1
ATOM 1975 O O . GLU A 1 248 ? -2.258 -4.714 29.073 1.00 95.31 248 GLU A O 1
ATOM 1980 N N . VAL A 1 249 ? -2.699 -6.815 28.420 1.00 94.88 249 VAL A N 1
ATOM 1981 C CA . VAL A 1 249 ? -1.299 -7.162 28.132 1.00 94.88 249 VAL A CA 1
ATOM 1982 C C . VAL A 1 249 ? -0.803 -6.447 26.876 1.00 94.88 249 VAL A C 1
ATOM 1984 O O . VAL A 1 249 ? 0.266 -5.841 26.920 1.00 94.88 249 VAL A O 1
ATOM 1987 N N . LEU A 1 250 ? -1.582 -6.445 25.788 1.00 93.62 250 LEU A N 1
ATOM 1988 C CA . LEU A 1 250 ? -1.229 -5.730 24.554 1.00 93.62 250 LEU A CA 1
ATOM 1989 C C . LEU A 1 250 ? -0.991 -4.233 24.811 1.00 93.62 250 LEU A C 1
ATOM 1991 O O . LEU A 1 250 ? 0.004 -3.686 24.346 1.00 93.62 250 LEU A O 1
ATOM 1995 N N . ASN A 1 251 ? -1.839 -3.593 25.619 1.00 95.38 251 ASN A N 1
ATOM 1996 C CA . ASN A 1 251 ? -1.721 -2.175 25.967 1.00 95.38 251 ASN A CA 1
ATOM 1997 C C . ASN A 1 251 ? -0.507 -1.878 26.862 1.00 95.38 251 ASN A C 1
ATOM 1999 O O . ASN A 1 251 ? 0.033 -0.778 26.803 1.00 95.38 251 ASN A O 1
ATOM 2003 N N . ARG A 1 252 ? -0.054 -2.841 27.681 1.00 95.12 252 ARG A N 1
ATOM 2004 C CA . ARG A 1 252 ? 1.208 -2.714 28.438 1.00 95.12 252 ARG A CA 1
ATOM 2005 C C . ARG A 1 252 ? 2.430 -2.860 27.540 1.00 95.12 252 ARG A C 1
ATOM 2007 O O . ARG A 1 252 ? 3.424 -2.185 27.768 1.00 95.12 252 ARG A O 1
ATOM 2014 N N . ILE A 1 253 ? 2.352 -3.748 26.550 1.00 92.25 253 ILE A N 1
ATOM 2015 C CA . ILE A 1 253 ? 3.416 -3.959 25.566 1.00 92.25 253 ILE A CA 1
ATOM 2016 C C . ILE A 1 253 ? 3.541 -2.734 24.646 1.00 92.25 253 ILE A C 1
ATOM 2018 O O . ILE A 1 253 ? 4.654 -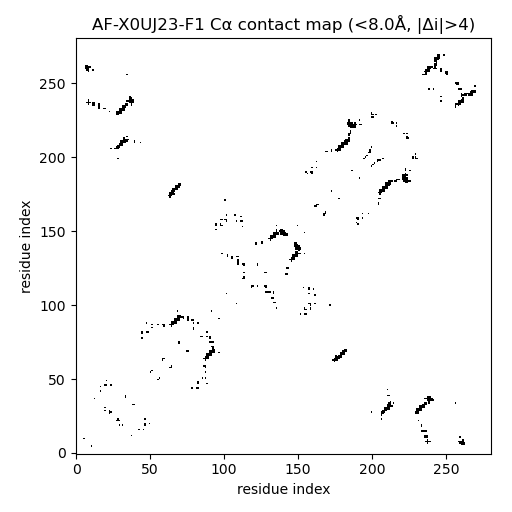2.310 24.356 1.00 92.25 253 ILE A O 1
ATOM 2022 N N . ARG A 1 254 ? 2.416 -2.138 24.228 1.00 93.38 254 ARG A N 1
ATOM 2023 C CA . ARG A 1 254 ? 2.370 -0.988 23.314 1.00 93.38 254 ARG A CA 1
ATOM 2024 C C . ARG A 1 254 ? 1.476 0.140 23.860 1.00 93.38 254 ARG A C 1
ATOM 2026 O O . ARG A 1 254 ? 0.307 0.232 23.476 1.00 93.38 254 ARG A O 1
ATOM 2033 N N . PRO A 1 255 ? 2.010 1.031 24.714 1.00 93.50 255 PRO A N 1
ATOM 2034 C CA . PRO A 1 255 ? 1.224 2.099 25.336 1.00 93.50 255 PRO A CA 1
ATOM 2035 C C . PRO A 1 255 ? 0.774 3.197 24.357 1.00 93.50 255 PRO A C 1
ATOM 2037 O O . PRO A 1 255 ? -0.218 3.871 24.624 1.00 93.50 255 PRO A O 1
ATOM 2040 N N . ASP A 1 256 ? 1.449 3.359 23.214 1.00 92.50 256 ASP A N 1
ATOM 2041 C CA . ASP A 1 256 ? 1.162 4.432 22.244 1.00 92.50 256 ASP A CA 1
ATOM 2042 C C . ASP A 1 256 ? -0.079 4.168 21.367 1.00 92.50 256 ASP A C 1
ATOM 2044 O O . ASP A 1 256 ? -0.636 5.085 20.755 1.00 92.50 256 ASP A O 1
ATOM 2048 N N . LEU A 1 257 ? -0.556 2.919 21.320 1.00 94.56 257 LEU A N 1
ATOM 2049 C CA . LEU A 1 257 ? -1.786 2.527 20.625 1.00 94.56 257 LEU A CA 1
ATOM 2050 C C . LEU A 1 257 ? -2.682 1.703 21.567 1.00 94.56 257 LEU A C 1
ATOM 2052 O O . LEU A 1 257 ? -2.886 0.510 21.333 1.00 94.56 257 LEU A O 1
ATOM 2056 N N . PRO A 1 258 ? -3.227 2.317 22.634 1.00 95.62 258 PRO A N 1
ATOM 2057 C CA . PRO A 1 258 ? -4.067 1.601 23.581 1.00 95.62 258 PRO A CA 1
ATOM 2058 C C . PRO A 1 258 ? -5.367 1.182 22.894 1.00 95.62 258 PRO A C 1
ATOM 2060 O O . PRO A 1 258 ? -6.019 1.996 22.237 1.00 95.62 258 PRO A O 1
ATOM 2063 N N . GLN A 1 259 ? -5.729 -0.088 23.035 1.00 96.38 259 GLN A N 1
ATOM 2064 C CA . GLN A 1 259 ? -6.912 -0.682 22.434 1.00 96.38 259 GLN A CA 1
ATOM 2065 C C . GLN A 1 259 ? -8.054 -0.835 23.446 1.00 96.38 259 GLN A C 1
ATOM 2067 O O . GLN A 1 259 ? -7.841 -1.201 24.602 1.00 96.38 259 GLN A O 1
ATOM 2072 N N . GLU A 1 260 ? -9.272 -0.619 22.963 1.00 96.62 260 GLU A N 1
ATOM 2073 C CA . GLU A 1 260 ? -10.542 -0.808 23.654 1.00 96.62 260 GLU A CA 1
ATOM 2074 C C . GLU A 1 260 ? -11.175 -2.139 23.247 1.00 96.62 260 GLU A C 1
ATOM 2076 O O . GLU A 1 260 ? -11.192 -2.497 22.067 1.00 96.62 260 GLU A O 1
ATOM 2081 N N . VAL A 1 261 ? -11.717 -2.869 24.219 1.00 96.06 261 VAL A N 1
ATOM 2082 C CA . VAL A 1 261 ? -12.314 -4.197 24.007 1.00 96.06 261 VAL A CA 1
ATOM 2083 C C . VAL A 1 261 ? -13.772 -4.105 23.573 1.00 96.06 261 VAL A C 1
ATOM 2085 O O . VAL A 1 261 ? -14.497 -3.180 23.943 1.00 96.06 261 VAL A O 1
ATOM 2088 N N . LYS A 1 262 ? -14.222 -5.097 22.798 1.00 94.25 262 LYS A N 1
ATOM 2089 C CA . LYS A 1 262 ? -15.637 -5.237 22.426 1.00 94.25 262 LYS A CA 1
ATOM 2090 C C . LYS A 1 262 ? -16.513 -5.620 23.619 1.00 94.25 262 LYS A C 1
ATOM 2092 O O . LYS A 1 262 ? -17.610 -5.095 23.755 1.00 94.25 262 LYS A O 1
ATOM 2097 N N . ASP A 1 263 ? -16.040 -6.539 24.451 1.00 93.12 263 ASP A N 1
ATOM 2098 C CA . ASP A 1 263 ? -16.763 -7.034 25.620 1.00 93.12 263 ASP A CA 1
ATOM 2099 C C . ASP A 1 263 ? -15.885 -6.850 26.871 1.00 93.12 263 ASP A C 1
ATOM 2101 O O . ASP A 1 263 ? -14.916 -7.596 27.055 1.00 93.12 263 ASP A O 1
ATOM 2105 N N . PRO A 1 264 ? -16.157 -5.817 27.692 1.00 91.88 264 PRO A N 1
ATOM 2106 C CA . PRO A 1 264 ? -15.416 -5.557 28.925 1.00 91.88 264 PRO A CA 1
ATOM 2107 C C . PRO A 1 264 ? -15.571 -6.638 29.998 1.00 91.88 264 PRO A C 1
ATOM 2109 O O . PRO A 1 264 ? -14.693 -6.743 30.861 1.00 91.88 264 PRO A O 1
ATOM 2112 N N . ASP A 1 265 ? -16.651 -7.417 29.935 1.00 93.06 265 ASP A N 1
ATOM 2113 C CA . ASP A 1 265 ? -17.030 -8.399 30.951 1.00 93.06 265 ASP A CA 1
ATOM 2114 C C . ASP A 1 265 ? -16.606 -9.824 30.564 1.00 93.06 265 ASP A C 1
ATOM 2116 O O . ASP A 1 265 ? -16.608 -10.729 31.402 1.00 93.06 265 ASP A O 1
ATOM 2120 N N . ALA A 1 266 ? -16.164 -10.024 29.317 1.00 92.12 266 ALA A N 1
ATOM 2121 C CA . ALA A 1 266 ? -15.628 -11.293 28.847 1.00 92.12 266 ALA A CA 1
ATOM 2122 C C . ALA A 1 266 ? -14.458 -11.777 29.720 1.00 92.12 266 ALA A C 1
ATOM 2124 O O . ALA A 1 266 ? -13.391 -11.154 29.812 1.00 92.12 266 ALA A O 1
ATOM 2125 N N . THR A 1 267 ? -14.644 -12.950 30.324 1.00 92.88 267 THR A N 1
ATOM 2126 C CA . THR A 1 267 ? -13.624 -13.607 31.138 1.00 92.88 267 THR A CA 1
ATOM 2127 C C . THR A 1 267 ? -12.503 -14.162 30.271 1.00 92.88 267 THR A C 1
ATOM 2129 O O . THR A 1 267 ? -12.735 -14.724 29.202 1.00 92.88 267 THR A O 1
ATOM 2132 N N . GLY A 1 268 ? -11.275 -14.081 30.767 1.00 92.06 268 GLY A N 1
ATOM 2133 C CA . GLY A 1 268 ? -10.117 -14.712 30.150 1.00 92.06 268 GLY A CA 1
ATOM 2134 C C . GLY A 1 268 ? -8.901 -14.600 31.051 1.00 92.06 268 GLY A C 1
ATOM 2135 O O . GLY A 1 268 ? -8.965 -13.988 32.116 1.00 92.06 268 GLY A O 1
ATOM 2136 N N . TYR A 1 269 ? -7.787 -15.174 30.622 1.00 93.38 269 TYR A N 1
ATOM 2137 C CA . TYR A 1 269 ? -6.510 -15.064 31.314 1.00 93.38 269 TYR A CA 1
ATOM 2138 C C . TYR A 1 269 ? -5.372 -15.023 30.296 1.00 93.38 269 TYR A C 1
ATOM 2140 O O . TYR A 1 269 ? -5.547 -15.375 29.130 1.00 93.38 269 TYR A O 1
ATOM 2148 N N . VAL A 1 270 ? -4.206 -14.573 30.748 1.00 93.81 270 VAL A N 1
ATOM 2149 C CA . VAL A 1 270 ? -2.952 -14.665 30.001 1.00 93.81 270 VAL A CA 1
ATOM 2150 C C . VAL A 1 270 ? -1.968 -15.402 30.893 1.00 93.81 270 VAL A C 1
ATOM 2152 O O . VAL A 1 270 ? -1.780 -15.018 32.045 1.00 93.81 270 VAL A O 1
ATOM 2155 N N . ALA A 1 271 ? -1.365 -16.462 30.367 1.00 91.31 271 ALA A N 1
ATOM 2156 C CA . ALA A 1 271 ? -0.265 -17.172 31.002 1.00 91.31 271 ALA A CA 1
ATOM 2157 C C . ALA A 1 271 ? 0.974 -17.016 30.118 1.00 91.31 271 ALA A C 1
ATOM 2159 O O . ALA A 1 271 ? 0.895 -17.207 28.905 1.00 91.31 271 ALA A O 1
ATOM 2160 N N . VAL A 1 272 ? 2.100 -16.640 30.722 1.00 85.44 272 VAL A N 1
ATOM 2161 C CA . VAL A 1 272 ? 3.389 -16.523 30.033 1.00 85.44 272 VAL A CA 1
ATOM 2162 C C . VAL A 1 272 ? 4.256 -17.683 30.489 1.00 85.44 272 VAL A C 1
ATOM 2164 O O . VAL A 1 272 ? 4.556 -17.800 31.675 1.00 85.44 272 VAL A O 1
ATOM 2167 N N . PHE A 1 273 ? 4.653 -18.527 29.545 1.00 85.75 273 PHE A N 1
ATOM 2168 C CA . PHE A 1 273 ? 5.591 -19.613 29.785 1.00 85.75 273 PHE A CA 1
ATOM 2169 C C . PHE A 1 273 ? 6.954 -19.181 29.252 1.00 85.75 273 PHE A C 1
ATOM 2171 O O . PHE A 1 273 ? 7.074 -18.820 28.084 1.00 85.75 273 PHE A O 1
ATOM 2178 N N . HIS A 1 274 ? 7.964 -19.184 30.114 1.00 78.44 274 HIS A N 1
ATOM 2179 C CA . HIS A 1 274 ? 9.348 -18.910 29.745 1.00 78.44 274 HIS A CA 1
ATOM 2180 C C . HIS A 1 274 ? 10.184 -20.166 29.999 1.00 78.44 274 HIS A C 1
ATOM 2182 O O . HIS A 1 274 ? 10.025 -20.826 31.025 1.00 78.44 274 HIS A O 1
ATOM 2188 N N . SER A 1 275 ? 11.086 -20.505 29.082 1.00 76.44 275 SER A N 1
ATOM 2189 C CA . SER A 1 275 ? 12.117 -21.515 29.318 1.00 76.44 275 SER A CA 1
ATOM 2190 C C . SER A 1 275 ? 13.399 -20.795 29.729 1.00 76.44 275 SER A C 1
ATOM 2192 O O . SER A 1 275 ? 14.189 -20.410 28.870 1.00 76.44 275 SER A O 1
ATOM 2194 N N . ASN A 1 276 ? 13.611 -20.601 31.034 1.00 67.19 276 ASN A N 1
ATOM 2195 C CA . ASN A 1 276 ? 14.840 -19.971 31.550 1.00 67.19 276 ASN A CA 1
ATOM 2196 C C . ASN A 1 276 ? 16.115 -20.782 31.234 1.00 67.19 276 ASN A C 1
ATOM 2198 O O . ASN A 1 276 ? 17.214 -20.283 31.443 1.00 67.19 276 ASN A O 1
ATOM 2202 N N . GLU A 1 277 ? 15.973 -22.013 30.731 1.00 67.81 277 GLU A N 1
ATOM 2203 C CA . GLU A 1 277 ? 17.076 -22.942 30.452 1.00 67.81 277 GLU A CA 1
ATOM 2204 C C . GLU A 1 277 ? 17.337 -23.190 28.953 1.00 67.81 277 GLU A C 1
ATOM 2206 O O . GLU A 1 277 ? 18.221 -23.968 28.604 1.00 67.81 277 GLU A O 1
ATOM 2211 N N . TRP A 1 278 ? 16.603 -22.548 28.035 1.00 63.50 278 TRP A N 1
ATOM 2212 C CA . TRP A 1 278 ? 16.842 -22.724 26.597 1.00 63.50 278 TRP A CA 1
ATOM 2213 C C . TRP A 1 278 ? 17.910 -21.743 26.101 1.00 63.50 278 TRP A C 1
ATOM 2215 O O . TRP A 1 278 ? 17.632 -20.564 25.896 1.00 63.50 278 TRP A O 1
ATOM 2225 N N . VAL A 1 279 ? 19.131 -22.234 25.880 1.00 64.50 279 VAL A N 1
ATOM 2226 C CA . VAL A 1 279 ? 20.275 -21.425 25.405 1.00 64.50 279 VAL A CA 1
ATOM 2227 C C . VAL A 1 279 ? 20.309 -21.275 23.870 1.00 64.50 279 VAL A C 1
ATOM 2229 O O . VAL A 1 279 ? 21.168 -20.580 23.340 1.00 64.50 279 VAL A O 1
ATOM 2232 N N . GLY A 1 280 ? 19.350 -21.864 23.143 1.00 66.62 280 GLY A N 1
ATOM 2233 C CA . GLY A 1 280 ? 19.368 -21.917 21.675 1.00 66.62 280 GLY A CA 1
ATOM 2234 C C . GLY A 1 280 ? 20.367 -22.948 21.134 1.00 66.62 280 GLY A C 1
ATOM 2235 O O . GLY A 1 280 ? 21.389 -23.220 21.758 1.00 66.62 280 GLY A O 1
ATOM 2236 N N . GLN A 1 281 ? 20.046 -23.538 19.981 1.00 46.19 281 GLN A N 1
ATOM 2237 C CA . GLN A 1 281 ? 20.999 -24.217 19.096 1.00 46.19 281 GLN A CA 1
ATOM 2238 C C . GLN A 1 281 ? 21.138 -23.391 17.824 1.00 46.19 281 GLN A C 1
ATOM 2240 O O . GLN A 1 281 ? 20.098 -22.842 17.390 1.00 46.19 281 GLN A O 1
#